Protein AF-0000000084497312 (afdb_homodimer)

Nearest PDB structures (foldseek):
  1xq4-assembly1_A  TM=5.894E-01  e=3.952E-03  Bordetella pertussis
  1tza-assembly1_A  TM=5.116E-01  e=3.952E-03  Shewanella oneidensis MR-1
  8b7d-assembly1_A  TM=4.995E-01  e=1.125E-02  Homo sapiens
  3lso-assembly2_B  TM=3.761E-01  e=2.342E-03  Corynebacterium diphtheriae
  8gtn-assembly1_A  TM=2.012E-01  e=5.398E-01  Homo sapiens

pLDDT: mean 83.8, std 17.79, range [27.88, 98.56]

Structure (mmCIF, N/CA/C/O backbone):
data_AF-0000000084497312-model_v1
#
loop_
_entity.id
_entity.type
_entity.pdbx_description
1 polymer 'Uncharacterized protein'
#
loop_
_atom_site.group_PDB
_atom_site.id
_atom_site.type_symbol
_atom_site.label_atom_id
_atom_site.label_alt_id
_atom_site.label_comp_id
_atom_site.label_asym_id
_atom_site.label_entity_id
_atom_site.label_seq_id
_atom_site.pdbx_PDB_ins_code
_atom_site.Cartn_x
_atom_site.Cartn_y
_atom_site.Cartn_z
_atom_site.occupancy
_atom_site.B_iso_or_equiv
_atom_site.auth_seq_id
_atom_site.auth_comp_id
_atom_site.auth_asym_id
_atom_site.auth_atom_id
_atom_site.pdbx_PDB_model_num
ATOM 1 N N . MET A 1 1 ? -12.227 40.188 23.797 1 28.06 1 MET A N 1
ATOM 2 C CA . MET A 1 1 ? -12.586 39.625 22.484 1 28.06 1 MET A CA 1
ATOM 3 C C . MET A 1 1 ? -11.547 38.625 22.031 1 28.06 1 MET A C 1
ATOM 5 O O . MET A 1 1 ? -10.383 38.938 21.828 1 28.06 1 MET A O 1
ATOM 9 N N . PHE A 1 2 ? -11.391 37.406 22.656 1 35.97 2 PHE A N 1
ATOM 10 C CA . PHE A 1 2 ? -10.477 36.281 22.484 1 35.97 2 PHE A CA 1
ATOM 11 C C . PHE A 1 2 ? -10.391 35.875 21.016 1 35.97 2 PHE A C 1
ATOM 13 O O . PHE A 1 2 ? -11.414 35.625 20.375 1 35.97 2 PHE A O 1
ATOM 20 N N . TRP A 1 3 ? -9.594 36.5 20.188 1 41.78 3 TRP A N 1
ATOM 21 C CA . TRP A 1 3 ? -9.273 36.156 18.797 1 41.78 3 TRP A CA 1
ATOM 22 C C . TRP A 1 3 ? -9.125 34.656 18.641 1 41.78 3 TRP A C 1
ATOM 24 O O . TRP A 1 3 ? -8.156 34.062 19.109 1 41.78 3 TRP A O 1
ATOM 34 N N . LYS A 1 4 ? -10.078 33.875 18.969 1 44.69 4 LYS A N 1
ATOM 35 C CA . LYS A 1 4 ? -10.07 32.469 18.578 1 44.69 4 LYS A CA 1
ATOM 36 C C . LYS A 1 4 ? -9.539 32.281 17.156 1 44.69 4 LYS A C 1
ATOM 38 O O . LYS A 1 4 ? -10.078 32.875 16.203 1 44.69 4 LYS A O 1
ATOM 43 N N . LYS A 1 5 ? -8.266 32.375 16.859 1 48.34 5 LYS A N 1
ATOM 44 C CA . LYS A 1 5 ? -7.656 32.031 15.57 1 48.34 5 LYS A CA 1
ATOM 45 C C . LYS A 1 5 ? -8.422 30.906 14.875 1 48.34 5 LYS A C 1
ATOM 47 O O . LYS A 1 5 ? -8.516 29.797 15.406 1 48.34 5 LYS A O 1
ATOM 52 N N . ASN A 1 6 ? -9.547 31.094 14.156 1 54.44 6 ASN A N 1
ATOM 53 C CA . ASN A 1 6 ? -10.461 30.219 13.414 1 54.44 6 ASN A CA 1
ATOM 54 C C . ASN A 1 6 ? -9.703 29.203 12.562 1 54.44 6 ASN A C 1
ATOM 56 O O . ASN A 1 6 ? -9.109 29.562 11.539 1 54.44 6 ASN A O 1
ATOM 60 N N . ALA A 1 7 ? -8.93 28.453 13.109 1 59.44 7 ALA A N 1
ATOM 61 C CA . ALA A 1 7 ? -8.203 27.484 12.297 1 59.44 7 ALA A CA 1
ATOM 62 C C . ALA A 1 7 ? -9.078 26.938 11.172 1 59.44 7 ALA A C 1
ATOM 64 O O . ALA A 1 7 ? -10.195 26.469 11.422 1 59.44 7 ALA A O 1
ATOM 65 N N . LYS A 1 8 ? -9.047 27.469 9.938 1 75.25 8 LYS A N 1
ATOM 66 C CA . LYS A 1 8 ? -9.82 27.031 8.773 1 75.25 8 LYS A CA 1
ATOM 67 C C . LYS A 1 8 ? -9.891 25.516 8.703 1 75.25 8 LYS A C 1
ATOM 69 O O . LYS A 1 8 ? -8.875 24.828 8.859 1 75.25 8 LYS A O 1
ATOM 74 N N . GLU A 1 9 ? -11.109 24.984 8.805 1 88.25 9 GLU A N 1
ATOM 75 C CA . GLU A 1 9 ? -11.359 23.547 8.664 1 88.25 9 GLU A CA 1
ATOM 76 C C . GLU A 1 9 ? -10.852 23.031 7.324 1 88.25 9 GLU A C 1
ATOM 78 O O . GLU A 1 9 ? -11.086 23.641 6.281 1 88.25 9 GLU A O 1
ATOM 83 N N . THR A 1 10 ? -9.93 22.094 7.383 1 93.94 10 THR A N 1
ATOM 84 C CA . THR A 1 10 ? -9.367 21.5 6.176 1 93.94 10 THR A CA 1
ATOM 85 C C . THR A 1 10 ? -9.898 20.078 5.973 1 93.94 10 THR A C 1
ATOM 87 O O . THR A 1 10 ? -9.961 19.297 6.922 1 93.94 10 THR A O 1
ATOM 90 N N . ALA A 1 11 ? -10.414 19.828 4.75 1 96.44 11 ALA A N 1
ATOM 91 C CA . ALA A 1 11 ? -10.797 18.469 4.363 1 96.44 11 ALA A CA 1
ATOM 92 C C . ALA A 1 11 ? -9.633 17.734 3.705 1 96.44 11 ALA A C 1
ATOM 94 O O . ALA A 1 11 ? -9.078 18.219 2.711 1 96.44 11 ALA A O 1
ATOM 95 N N . ASP A 1 12 ? -9.25 16.656 4.293 1 96.12 12 ASP A N 1
ATOM 96 C CA . ASP A 1 12 ? -8.148 15.859 3.764 1 96.12 12 ASP A CA 1
ATOM 97 C C . ASP A 1 12 ? -8.266 14.398 4.207 1 96.12 12 ASP A C 1
ATOM 99 O O . ASP A 1 12 ? -8.906 14.102 5.219 1 96.12 12 ASP A O 1
ATOM 103 N N . ALA A 1 13 ? -7.75 13.539 3.379 1 97.19 13 ALA A N 1
ATOM 104 C CA . ALA A 1 13 ? -7.738 12.117 3.727 1 97.19 13 ALA A CA 1
ATOM 105 C C . ALA A 1 13 ? -6.543 11.406 3.1 1 97.19 13 ALA A C 1
ATOM 107 O O . ALA A 1 13 ? -6.023 11.844 2.068 1 97.19 13 ALA A O 1
ATOM 108 N N . CYS A 1 14 ? -6.094 10.406 3.771 1 97.19 14 CYS A N 1
ATOM 109 C CA . CYS A 1 14 ? -5.152 9.438 3.217 1 97.19 14 CYS A CA 1
ATOM 110 C C . CYS A 1 14 ? -5.828 8.094 2.98 1 97.19 14 CYS A C 1
ATOM 112 O O . CYS A 1 14 ? -6.551 7.598 3.846 1 97.19 14 CYS A O 1
ATOM 114 N N . VAL A 1 15 ? -5.598 7.562 1.761 1 98 15 VAL A N 1
ATOM 115 C CA . VAL A 1 15 ? -6.242 6.309 1.38 1 98 15 VAL A CA 1
ATOM 116 C C . VAL A 1 15 ? -5.203 5.348 0.802 1 98 15 VAL A C 1
ATOM 118 O O . VAL A 1 15 ? -4.344 5.754 0.016 1 98 15 VAL A O 1
ATOM 121 N N . TRP A 1 16 ? -5.266 4.059 1.235 1 98.25 16 TRP A N 1
ATOM 122 C CA . TRP A 1 16 ? -4.293 3.109 0.701 1 98.25 16 TRP A CA 1
ATOM 123 C C . TRP A 1 16 ? -4.828 1.683 0.771 1 98.25 16 TRP A C 1
ATOM 125 O O . TRP A 1 16 ? -5.797 1.41 1.486 1 98.25 16 TRP A O 1
ATOM 135 N N . PHE A 1 17 ? -4.191 0.833 -0.026 1 98.12 17 PHE A N 1
ATOM 136 C CA . PHE A 1 17 ? -4.461 -0.596 0.061 1 98.12 17 PHE A CA 1
ATOM 137 C C . PHE A 1 17 ? -3.436 -1.29 0.947 1 98.12 17 PHE A C 1
ATOM 139 O O . PHE A 1 17 ? -2.24 -0.992 0.875 1 98.12 17 PHE A O 1
ATOM 146 N N . SER A 1 18 ? -3.889 -2.084 1.838 1 97.5 18 SER A N 1
ATOM 147 C CA . SER A 1 18 ? -3.107 -3.092 2.547 1 97.5 18 SER A CA 1
ATOM 148 C C . SER A 1 18 ? -3.615 -4.5 2.248 1 97.5 18 SER A C 1
ATOM 150 O O . SER A 1 18 ? -4.773 -4.816 2.52 1 97.5 18 SER A O 1
ATOM 152 N N . TYR A 1 19 ? -2.709 -5.348 1.627 1 96.62 19 TYR A N 1
ATOM 153 C CA . TYR A 1 19 ? -3.254 -6.613 1.143 1 96.62 19 TYR A CA 1
ATOM 154 C C . TYR A 1 19 ? -2.186 -7.699 1.136 1 96.62 19 TYR A C 1
ATOM 156 O O . TYR A 1 19 ? -0.994 -7.41 1.264 1 96.62 19 TYR A O 1
ATOM 164 N N . ALA A 1 20 ? -2.678 -8.938 1.009 1 95.5 20 ALA A N 1
ATOM 165 C CA . ALA A 1 20 ? -1.852 -10.125 0.805 1 95.5 20 ALA A CA 1
ATOM 166 C C . ALA A 1 20 ? -2.236 -10.844 -0.483 1 95.5 20 ALA A C 1
ATOM 168 O O . ALA A 1 20 ? -3.42 -10.945 -0.815 1 95.5 20 ALA A O 1
ATOM 169 N N . VAL A 1 21 ? -1.197 -11.359 -1.127 1 94.06 21 VAL A N 1
ATOM 170 C CA . VAL A 1 21 ? -1.432 -12.125 -2.346 1 94.06 21 VAL A CA 1
ATOM 171 C C . VAL A 1 21 ? -1.289 -13.617 -2.053 1 94.06 21 VAL A C 1
ATOM 173 O O . VAL A 1 21 ? -0.27 -14.055 -1.515 1 94.06 21 VAL A O 1
ATOM 176 N N . MET A 1 22 ? -2.352 -14.312 -2.436 1 91.56 22 MET A N 1
ATOM 177 C CA . MET A 1 22 ? -2.355 -15.766 -2.295 1 91.56 22 MET A CA 1
ATOM 178 C C . MET A 1 22 ? -2.211 -16.438 -3.654 1 91.56 22 MET A C 1
ATOM 180 O O . MET A 1 22 ? -3.123 -16.391 -4.48 1 91.56 22 MET A O 1
ATOM 184 N N . LEU A 1 23 ? -1.1 -17.156 -3.824 1 88.06 23 LEU A N 1
ATOM 185 C CA . LEU A 1 23 ? -0.896 -17.859 -5.086 1 88.06 23 LEU A CA 1
ATOM 186 C C . LEU A 1 23 ? -1.622 -19.203 -5.078 1 88.06 23 LEU A C 1
ATOM 188 O O . LEU A 1 23 ? -1.799 -19.812 -4.023 1 88.06 23 LEU A O 1
ATOM 192 N N . PRO A 1 24 ? -1.962 -19.562 -6.316 1 81.75 24 PRO A N 1
ATOM 193 C CA . PRO A 1 24 ? -2.658 -20.844 -6.383 1 81.75 24 PRO A CA 1
ATOM 194 C C . PRO A 1 24 ? -1.733 -22.031 -6.109 1 81.75 24 PRO A C 1
ATOM 196 O O . PRO A 1 24 ? -0.522 -21.938 -6.324 1 81.75 24 PRO A O 1
ATOM 199 N N . ASP A 1 25 ? -2.426 -23.078 -5.641 1 70.94 25 ASP A N 1
ATOM 200 C CA . ASP A 1 25 ? -1.675 -24.312 -5.496 1 70.94 25 ASP A CA 1
ATOM 201 C C . ASP A 1 25 ? -1.365 -24.938 -6.855 1 70.94 25 ASP A C 1
ATOM 203 O O . ASP A 1 25 ? -2.164 -24.828 -7.789 1 70.94 25 ASP A O 1
ATOM 207 N N . ILE A 1 26 ? -0.171 -25.422 -6.961 1 62.25 26 ILE A N 1
ATOM 208 C CA . ILE A 1 26 ? 0.312 -26 -8.211 1 62.25 26 ILE A CA 1
ATOM 209 C C . ILE A 1 26 ? -0.655 -27.078 -8.688 1 62.25 26 ILE A C 1
ATOM 211 O O . ILE A 1 26 ? -0.876 -27.234 -9.891 1 62.25 26 ILE A O 1
ATOM 215 N N . ASP A 1 27 ? -1.198 -27.703 -7.828 1 63.44 27 ASP A N 1
ATOM 216 C CA . ASP A 1 27 ? -1.94 -28.906 -8.211 1 63.44 27 ASP A CA 1
ATOM 217 C C . ASP A 1 27 ? -3.385 -28.562 -8.57 1 63.44 27 ASP A C 1
ATOM 219 O O . ASP A 1 27 ? -4.172 -29.438 -8.914 1 63.44 27 ASP A O 1
ATOM 223 N N . GLU A 1 28 ? -3.619 -27.234 -8.609 1 59.62 28 GLU A N 1
ATOM 224 C CA . GLU A 1 28 ? -5.031 -26.953 -8.836 1 59.62 28 GLU A CA 1
ATOM 225 C C . GLU A 1 28 ? -5.309 -26.656 -10.305 1 59.62 28 GLU A C 1
ATOM 227 O O . GLU A 1 28 ? -4.488 -26.047 -10.992 1 59.62 28 GLU A O 1
ATOM 232 N N . ASP A 1 29 ? -6.277 -27.312 -10.945 1 59.12 29 ASP A N 1
ATOM 233 C CA . ASP A 1 29 ? -6.699 -27.141 -12.336 1 59.12 29 ASP A CA 1
ATOM 234 C C . ASP A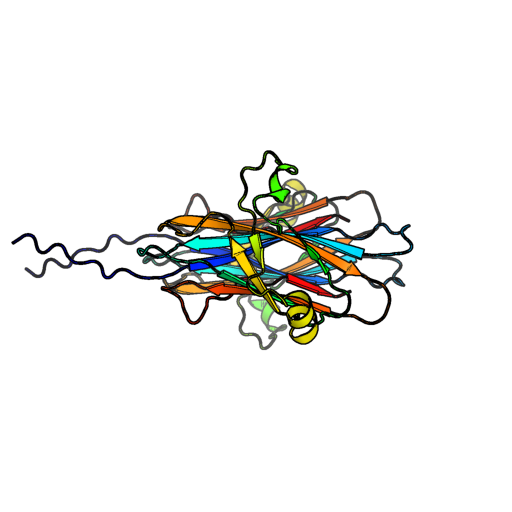 1 29 ? -7.125 -25.703 -12.617 1 59.12 29 ASP A C 1
ATOM 236 O O . ASP A 1 29 ? -6.754 -25.141 -13.641 1 59.12 29 ASP A O 1
ATOM 240 N N . ASP A 1 30 ? -8.008 -25.203 -11.773 1 60.25 30 ASP A N 1
ATOM 241 C CA . ASP A 1 30 ? -8.5 -23.828 -11.914 1 60.25 30 ASP A CA 1
ATOM 242 C C . ASP A 1 30 ? -7.711 -22.875 -11.031 1 60.25 30 ASP A C 1
ATOM 244 O O . ASP A 1 30 ? -8.125 -22.562 -9.914 1 60.25 30 ASP A O 1
ATOM 248 N N . LYS A 1 31 ? -6.582 -22.297 -11.625 1 79.38 31 LYS A N 1
ATOM 249 C CA . LYS A 1 31 ? -5.645 -21.531 -10.812 1 79.38 31 LYS A CA 1
ATOM 250 C C . LYS A 1 31 ? -6.086 -20.062 -10.695 1 79.38 31 LYS A C 1
ATOM 252 O O . LYS A 1 31 ? -6.422 -19.438 -11.703 1 79.38 31 LYS A O 1
ATOM 257 N N . GLU A 1 32 ? -6.465 -19.734 -9.492 1 85.5 32 GLU A N 1
ATOM 258 C CA . GLU A 1 32 ? -6.793 -18.344 -9.219 1 85.5 32 GLU A CA 1
ATOM 259 C C . GLU A 1 32 ? -5.844 -17.75 -8.188 1 85.5 32 GLU A C 1
ATOM 261 O O . GLU A 1 32 ? -5.465 -18.422 -7.223 1 85.5 32 GLU A O 1
ATOM 266 N N . VAL A 1 33 ? -5.488 -16.562 -8.555 1 89.62 33 VAL A N 1
ATOM 267 C CA . VAL A 1 33 ? -4.812 -15.742 -7.543 1 89.62 33 VAL A CA 1
ATOM 268 C C . VAL A 1 33 ? -5.848 -15.031 -6.68 1 89.62 33 VAL A C 1
ATOM 270 O O . VAL A 1 33 ? -6.789 -14.422 -7.203 1 89.62 33 VAL A O 1
ATOM 273 N N . THR A 1 34 ? -5.684 -15.18 -5.41 1 92.19 34 THR A N 1
ATOM 274 C CA . THR A 1 34 ? -6.566 -14.469 -4.5 1 92.19 34 THR A CA 1
ATOM 275 C C . THR A 1 34 ? -5.824 -13.328 -3.803 1 92.19 34 THR A C 1
ATOM 277 O O . THR A 1 34 ? -4.691 -13.508 -3.35 1 92.19 34 THR A O 1
ATOM 280 N N . VAL A 1 35 ? -6.414 -12.18 -3.846 1 94.5 35 VAL A N 1
ATOM 281 C CA . VAL A 1 35 ? -5.895 -11.031 -3.115 1 94.5 35 VAL A CA 1
ATOM 282 C C . VAL A 1 35 ? -6.855 -10.656 -1.99 1 94.5 35 VAL A C 1
ATOM 284 O O . VAL A 1 35 ? -8.008 -10.305 -2.244 1 94.5 35 VAL A O 1
ATOM 287 N N . ILE A 1 36 ? -6.371 -10.742 -0.746 1 95.12 36 ILE A N 1
ATOM 288 C CA . ILE A 1 36 ? -7.195 -10.438 0.419 1 95.12 36 ILE A CA 1
ATOM 289 C C . ILE A 1 36 ? -6.621 -9.227 1.153 1 95.12 36 ILE A C 1
ATOM 291 O O . ILE A 1 36 ? -5.426 -9.18 1.448 1 95.12 36 ILE A O 1
ATOM 295 N N . GLY A 1 37 ? -7.531 -8.289 1.433 1 95.38 37 GLY A N 1
ATOM 296 C CA . GLY A 1 37 ? -6.984 -7.125 2.113 1 95.38 37 GLY A CA 1
ATOM 297 C C . GLY A 1 37 ? -8.031 -6.07 2.426 1 95.38 37 GLY A C 1
ATOM 298 O O . GLY A 1 37 ? -9.203 -6.391 2.609 1 95.38 37 GLY A O 1
ATOM 299 N N . ASN A 1 38 ? -7.477 -4.875 2.6 1 95.62 38 ASN A N 1
ATOM 300 C CA . ASN A 1 38 ? -8.289 -3.729 2.994 1 95.62 38 ASN A CA 1
ATOM 301 C C . ASN A 1 38 ? -7.965 -2.496 2.156 1 95.62 38 ASN A C 1
ATOM 303 O O . ASN A 1 38 ? -6.816 -2.297 1.754 1 95.62 38 ASN A O 1
ATOM 307 N N . MET A 1 39 ? -8.977 -1.837 1.864 1 96.56 39 MET A N 1
ATOM 308 C CA . MET A 1 39 ? -8.805 -0.419 1.557 1 96.56 39 MET A CA 1
ATOM 309 C C . MET A 1 39 ? -9.07 0.439 2.791 1 96.56 39 MET A C 1
ATOM 311 O O . MET A 1 39 ? -10.148 0.376 3.379 1 96.56 39 MET A O 1
ATOM 315 N N . ILE A 1 40 ? -8.125 1.28 3.146 1 97.5 40 ILE A N 1
ATOM 316 C CA . ILE A 1 40 ? -8.227 2.047 4.383 1 97.5 40 ILE A CA 1
ATOM 317 C C . ILE A 1 40 ? -8.273 3.539 4.066 1 97.5 40 ILE A C 1
ATOM 319 O O . ILE A 1 40 ? -7.504 4.027 3.236 1 97.5 40 ILE A O 1
ATOM 323 N N . ILE A 1 41 ? -9.195 4.18 4.676 1 97.38 41 ILE A N 1
ATOM 324 C CA . ILE A 1 41 ? -9.344 5.629 4.578 1 97.38 41 ILE A CA 1
ATOM 325 C C . ILE A 1 41 ? -9.117 6.266 5.945 1 97.38 41 ILE A C 1
ATOM 327 O O . ILE A 1 41 ? -9.773 5.91 6.922 1 97.38 41 ILE A O 1
ATOM 331 N N . LYS A 1 42 ? -8.195 7.188 6 1 97.25 42 LYS A N 1
ATOM 332 C CA . LYS A 1 42 ? -7.969 7.953 7.223 1 97.25 42 LYS A CA 1
ATOM 333 C C . LYS A 1 42 ? -8.281 9.43 7.004 1 97.25 42 LYS A C 1
ATOM 335 O O . LYS A 1 42 ? -7.773 10.047 6.066 1 97.25 42 LYS A O 1
ATOM 340 N N . ASN A 1 43 ? -9.109 9.961 7.84 1 97.69 43 ASN A N 1
ATOM 341 C CA . ASN A 1 43 ? -9.328 11.406 7.824 1 97.69 43 ASN A CA 1
ATOM 342 C C . ASN A 1 43 ? -8.141 12.156 8.422 1 97.69 43 ASN A C 1
ATOM 344 O O . ASN A 1 43 ? -7.934 12.141 9.633 1 97.69 43 ASN A O 1
ATOM 348 N N . THR A 1 44 ? -7.402 12.828 7.57 1 95.56 44 THR A N 1
ATOM 349 C CA . THR A 1 44 ? -6.207 13.531 8.023 1 95.56 44 THR A CA 1
ATOM 350 C C . THR A 1 44 ? -6.461 15.039 8.094 1 95.56 44 THR A C 1
ATOM 352 O O . THR A 1 44 ? -5.539 15.812 8.352 1 95.56 44 THR A O 1
ATOM 355 N N . GLY A 1 45 ? -7.641 15.391 7.84 1 95 45 GLY A N 1
ATOM 356 C CA . GLY A 1 45 ? -8.016 16.797 7.965 1 95 45 GLY A CA 1
ATOM 357 C C . GLY A 1 45 ? -8.57 17.141 9.328 1 95 45 GLY A C 1
ATOM 358 O O . GLY A 1 45 ? -8.484 16.344 10.266 1 95 45 GLY A O 1
ATOM 359 N N . THR A 1 46 ? -9.102 18.375 9.367 1 95.75 46 THR A N 1
ATOM 360 C CA . THR A 1 46 ? -9.695 18.828 10.617 1 95.75 46 THR A CA 1
ATOM 361 C C . THR A 1 46 ? -11.219 18.859 10.508 1 95.75 46 THR A C 1
ATOM 363 O O . THR A 1 46 ? -11.914 19 11.516 1 95.75 46 THR A O 1
ATOM 366 N N . SER A 1 47 ? -11.703 18.641 9.383 1 96.69 47 SER A N 1
ATOM 367 C CA . SER A 1 47 ? -13.148 18.625 9.172 1 96.69 47 SER A CA 1
ATOM 368 C C . SER A 1 47 ? -13.695 17.203 9.242 1 96.69 47 SER A C 1
ATOM 370 O O . SER A 1 47 ? -12.984 16.25 8.922 1 96.69 47 SER A O 1
ATOM 372 N N . ILE A 1 48 ? -14.898 17.156 9.586 1 97.44 48 ILE A N 1
ATOM 373 C CA . ILE A 1 48 ? -15.633 15.898 9.469 1 97.44 48 ILE A CA 1
ATOM 374 C C . ILE A 1 48 ? -15.914 15.602 8 1 97.44 48 ILE A C 1
ATOM 376 O O . ILE A 1 48 ? -16.281 16.5 7.238 1 97.44 48 ILE A O 1
ATOM 380 N N . LEU A 1 49 ? -15.695 14.422 7.621 1 97.81 49 LEU A N 1
ATOM 381 C CA . LEU A 1 49 ? -16.031 14.008 6.266 1 97.81 49 LEU A CA 1
ATOM 382 C C . LEU A 1 49 ? -17.375 13.281 6.242 1 97.81 49 LEU A C 1
ATOM 384 O O . LEU A 1 49 ? -17.5 12.18 6.789 1 97.81 49 LEU A O 1
ATOM 388 N N . ASN A 1 50 ? -18.312 13.859 5.512 1 98 50 ASN A N 1
ATOM 389 C CA . ASN A 1 50 ? -19.688 13.344 5.508 1 98 50 ASN A CA 1
ATOM 390 C C . ASN A 1 50 ? -19.969 12.516 4.258 1 98 50 ASN A C 1
ATOM 392 O O . ASN A 1 50 ? -19.469 12.828 3.174 1 98 50 ASN A O 1
ATOM 396 N N . ASN A 1 51 ? -20.766 11.484 4.457 1 97.06 51 ASN A N 1
ATOM 397 C CA . ASN A 1 51 ? -21.25 10.648 3.361 1 97.06 51 ASN A CA 1
ATOM 398 C C . ASN A 1 51 ? -20.094 10.047 2.561 1 97.06 51 ASN A C 1
ATOM 400 O O . ASN A 1 51 ? -20.016 10.242 1.346 1 97.06 51 ASN A O 1
ATOM 404 N N . PRO A 1 52 ? -19.328 9.25 3.238 1 97.75 52 PRO A N 1
ATOM 405 C CA . PRO A 1 52 ? -18.188 8.625 2.547 1 97.75 52 PRO A CA 1
ATOM 406 C C . PRO A 1 52 ? -18.641 7.645 1.46 1 97.75 52 PRO A C 1
ATOM 408 O O . PRO A 1 52 ? -19.641 6.941 1.626 1 97.75 52 PRO A O 1
ATOM 411 N N . MET A 1 53 ? -17.859 7.645 0.377 1 97.31 53 MET A N 1
ATOM 412 C CA . MET A 1 53 ? -18.062 6.75 -0.759 1 97.31 53 MET A CA 1
ATOM 413 C C . MET A 1 53 ? -16.719 6.367 -1.382 1 97.31 53 MET A C 1
ATOM 415 O O . MET A 1 53 ? -15.789 7.172 -1.411 1 97.31 53 MET A O 1
ATOM 419 N N . ILE A 1 54 ? -16.703 5.137 -1.87 1 97.5 54 ILE A N 1
ATOM 420 C CA . ILE A 1 54 ? -15.461 4.738 -2.541 1 97.5 54 ILE A CA 1
ATOM 421 C C . ILE A 1 54 ? -15.781 4.199 -3.934 1 97.5 54 ILE A C 1
ATOM 423 O O . ILE A 1 54 ? -16.922 3.795 -4.203 1 97.5 54 ILE A O 1
ATOM 427 N N . CYS A 1 55 ? -14.828 4.227 -4.746 1 97.25 55 CYS A N 1
ATOM 428 C CA . CYS A 1 55 ? -14.852 3.568 -6.047 1 97.25 55 CYS A CA 1
ATOM 429 C C . CYS A 1 55 ? -13.648 2.646 -6.215 1 97.25 55 CYS A C 1
ATOM 431 O O . CYS A 1 55 ? -12.508 3.076 -6.051 1 97.25 55 CYS A O 1
ATOM 433 N N . ILE A 1 56 ? -13.945 1.414 -6.422 1 95.62 56 ILE A N 1
ATOM 434 C CA . ILE A 1 56 ? -12.914 0.462 -6.824 1 95.62 56 ILE A CA 1
ATOM 435 C C . ILE A 1 56 ? -12.992 0.232 -8.336 1 95.62 56 ILE A C 1
ATOM 437 O O . ILE A 1 56 ? -14.016 -0.225 -8.852 1 95.62 56 ILE A O 1
ATOM 441 N N . ARG A 1 57 ? -11.938 0.547 -8.977 1 95.62 57 ARG A N 1
ATOM 442 C CA . ARG A 1 57 ? -11.914 0.405 -10.43 1 95.62 57 ARG A CA 1
ATOM 443 C C . ARG A 1 57 ? -10.961 -0.714 -10.852 1 95.62 57 ARG A C 1
ATOM 445 O O . ARG A 1 57 ? -9.773 -0.673 -10.547 1 95.62 57 ARG A O 1
ATOM 452 N N . ILE A 1 58 ? -11.555 -1.632 -11.625 1 92.81 58 ILE A N 1
ATOM 453 C CA . ILE A 1 58 ? -10.781 -2.746 -12.172 1 92.81 58 ILE A CA 1
ATOM 454 C C . ILE A 1 58 ? -10.57 -2.545 -13.672 1 92.81 58 ILE A C 1
ATOM 456 O O . ILE A 1 58 ? -11.539 -2.492 -14.438 1 92.81 58 ILE A O 1
ATOM 460 N N . LYS A 1 59 ? -9.383 -2.379 -14.156 1 87.38 59 LYS A N 1
ATOM 461 C CA . LYS A 1 59 ? -9.109 -2.045 -15.547 1 87.38 59 LYS A CA 1
ATOM 462 C C . LYS A 1 59 ? -9.203 -3.281 -16.438 1 87.38 59 LYS A C 1
ATOM 464 O O . LYS A 1 59 ? -9.625 -3.191 -17.594 1 87.38 59 LYS A O 1
ATOM 469 N N . SER A 1 60 ? -8.758 -4.367 -16.281 1 77.56 60 SER A N 1
ATOM 470 C CA . SER A 1 60 ? -8.984 -5.598 -17.031 1 77.56 60 SER A CA 1
ATOM 471 C C . SER A 1 60 ? -9.977 -6.512 -16.312 1 77.56 60 SER A C 1
ATOM 473 O O . SER A 1 60 ? -9.594 -7.566 -15.805 1 77.56 60 SER A O 1
ATOM 475 N N . PRO A 1 61 ? -11.164 -5.988 -16.578 1 62.16 61 PRO A N 1
ATOM 476 C CA . PRO A 1 61 ? -12.172 -6.559 -15.688 1 62.16 61 PRO A CA 1
ATOM 477 C C . PRO A 1 61 ? -12.578 -7.977 -16.094 1 62.16 61 PRO A C 1
ATOM 479 O O . PRO A 1 61 ? -13.133 -8.719 -15.273 1 62.16 61 PRO A O 1
ATOM 482 N N . GLU A 1 62 ? -12.086 -8.211 -17.266 1 69.94 62 GLU A N 1
ATOM 483 C CA . GLU A 1 62 ? -12.586 -9.516 -17.672 1 69.94 62 GLU A CA 1
ATOM 484 C C . GLU A 1 62 ? -12.078 -10.617 -16.75 1 69.94 62 GLU A C 1
ATOM 486 O O . GLU A 1 62 ? -10.883 -10.711 -16.484 1 69.94 62 GLU A O 1
ATOM 491 N N . ASN A 1 63 ? -12.883 -11.141 -15.93 1 74.69 63 ASN A N 1
ATOM 492 C CA . ASN A 1 63 ? -12.68 -12.359 -15.156 1 74.69 63 ASN A CA 1
ATOM 493 C C . ASN A 1 63 ? -12.172 -12.062 -13.75 1 74.69 63 ASN A C 1
ATOM 495 O O . ASN A 1 63 ? -11.695 -12.961 -13.055 1 74.69 63 ASN A O 1
ATOM 499 N N . VAL A 1 64 ? -12.008 -10.742 -13.43 1 85.69 64 VAL A N 1
ATOM 500 C CA . VAL A 1 64 ? -11.672 -10.453 -12.039 1 85.69 64 VAL A CA 1
ATOM 501 C C . VAL A 1 64 ? -12.953 -10.289 -11.219 1 85.69 64 VAL A C 1
ATOM 503 O O . VAL A 1 64 ? -13.867 -9.57 -11.625 1 85.69 64 VAL A O 1
ATOM 506 N N . ARG A 1 65 ? -13.016 -10.953 -10.164 1 86.31 65 ARG A N 1
ATOM 507 C CA . ARG A 1 65 ? -14.18 -10.859 -9.289 1 86.31 65 ARG A CA 1
ATOM 508 C C . ARG A 1 65 ? -13.836 -10.102 -8.008 1 86.31 65 ARG A C 1
ATOM 510 O O . ARG A 1 65 ? -12.852 -10.414 -7.34 1 86.31 65 ARG A O 1
ATOM 517 N N . LEU A 1 66 ? -14.672 -9.086 -7.777 1 90.44 66 LEU A N 1
ATOM 518 C CA . LEU A 1 66 ? -14.516 -8.336 -6.535 1 90.44 66 LEU A CA 1
ATOM 519 C C . LEU A 1 66 ? -15.477 -8.852 -5.465 1 90.44 66 LEU A C 1
ATOM 521 O O . LEU A 1 66 ? -16.672 -8.977 -5.711 1 90.44 66 LEU A O 1
ATOM 525 N N . GLY A 1 67 ? -14.859 -9.18 -4.336 1 88.75 67 GLY A N 1
ATOM 526 C CA . GLY A 1 67 ? -15.625 -9.539 -3.15 1 88.75 67 GLY A CA 1
ATOM 527 C C . GLY A 1 67 ? -15.227 -8.734 -1.926 1 88.75 67 GLY A C 1
ATOM 528 O O . GLY A 1 67 ? -14.539 -7.719 -2.037 1 88.75 67 GLY A O 1
ATOM 529 N N . GLY A 1 68 ? -15.719 -9.266 -0.747 1 86.44 68 GLY A N 1
ATOM 530 C CA . GLY A 1 68 ? -15.484 -8.578 0.512 1 86.44 68 GLY A CA 1
ATOM 531 C C . GLY A 1 68 ? -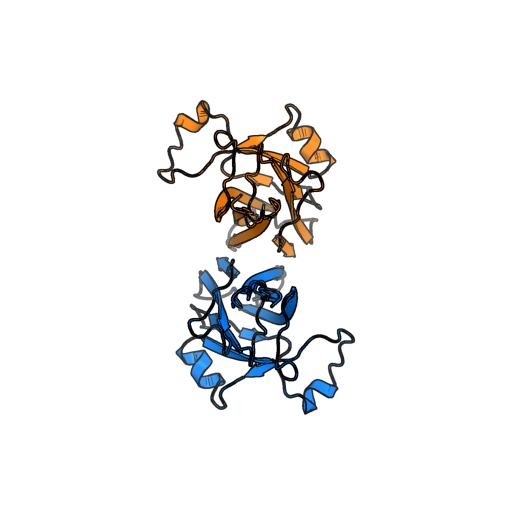16.75 -8.406 1.341 1 86.44 68 GLY A C 1
ATOM 532 O O . GLY A 1 68 ? -17.688 -9.195 1.215 1 86.44 68 GLY A O 1
ATOM 533 N N . LYS A 1 69 ? -16.578 -7.484 2.316 1 84.38 69 LYS A N 1
ATOM 534 C CA . LYS A 1 69 ? -17.703 -7.273 3.215 1 84.38 69 LYS A CA 1
ATOM 535 C C . LYS A 1 69 ? -18.766 -6.391 2.564 1 84.38 69 LYS A C 1
ATOM 537 O O . LYS A 1 69 ? -18.984 -5.254 2.99 1 84.38 69 LYS A O 1
ATOM 542 N N . ILE A 1 70 ? -19.344 -6.973 1.515 1 82.62 70 ILE A N 1
ATOM 543 C CA . ILE A 1 70 ? -20.406 -6.297 0.772 1 82.62 70 ILE A CA 1
ATOM 544 C C . ILE A 1 70 ? -21.734 -6.98 1.039 1 82.62 70 ILE A C 1
ATOM 546 O O . ILE A 1 70 ? -21.875 -8.195 0.87 1 82.62 70 ILE A O 1
ATOM 550 N N . GLY A 1 71 ? -22.703 -6.418 1.424 1 71.12 71 GLY A N 1
ATOM 551 C CA . GLY A 1 71 ? -24.031 -6.969 1.618 1 71.12 71 GLY A CA 1
ATOM 552 C C . GLY A 1 71 ? -24.875 -6.164 2.594 1 71.12 71 GLY A C 1
ATOM 553 O O . GLY A 1 71 ? -24.359 -5.266 3.264 1 71.12 71 GLY A O 1
ATOM 554 N N . SER A 1 72 ? -26.219 -6.418 2.396 1 57.94 72 SER A N 1
ATOM 555 C CA . SER A 1 72 ? -27.266 -5.691 3.109 1 57.94 72 SER A CA 1
ATOM 556 C C . SER A 1 72 ? -27.141 -5.867 4.617 1 57.94 72 SER A C 1
ATOM 558 O O . SER A 1 72 ? -26.594 -6.871 5.086 1 57.94 72 SER A O 1
ATOM 560 N N . VAL A 1 73 ? -27.422 -4.73 5.348 1 51.44 73 VAL A N 1
ATOM 561 C CA . VAL A 1 73 ? -27.531 -4.668 6.801 1 51.44 73 VAL A CA 1
ATOM 562 C C . VAL A 1 73 ? -28.266 -5.906 7.316 1 51.44 73 VAL A C 1
ATOM 564 O O . VAL A 1 73 ? -27.891 -6.457 8.359 1 51.44 73 VAL A O 1
ATOM 567 N N . THR A 1 74 ? -29.328 -6.164 6.613 1 46.91 74 THR A N 1
ATOM 568 C CA . THR A 1 74 ? -30.156 -7.23 7.156 1 46.91 74 THR A CA 1
ATOM 569 C C . THR A 1 74 ? -29.453 -8.578 7.047 1 46.91 74 THR A C 1
ATOM 571 O O . THR A 1 74 ? -29.594 -9.43 7.93 1 46.91 74 THR A O 1
ATOM 574 N N . HIS A 1 75 ? -29.078 -8.781 5.863 1 43.44 75 HIS A N 1
ATOM 575 C CA . HIS A 1 75 ? -28.547 -10.117 5.652 1 43.44 75 HIS A CA 1
ATOM 576 C C . HIS A 1 75 ? -27.141 -10.242 6.242 1 43.44 75 HIS A C 1
ATOM 578 O O . HIS A 1 75 ? -26.594 -11.344 6.324 1 43.44 75 HIS A O 1
ATOM 584 N N . THR A 1 76 ? -26.547 -9.203 6.246 1 40.44 76 THR A N 1
ATOM 585 C CA . THR A 1 76 ? -25.219 -9.312 6.812 1 40.44 76 THR A CA 1
ATOM 586 C C . THR A 1 76 ? -25.281 -9.633 8.305 1 40.44 76 THR A C 1
ATOM 588 O O . THR A 1 76 ? -24.266 -9.586 9 1 40.44 76 THR A O 1
ATOM 591 N N . ALA A 1 77 ? -26.531 -9.695 8.805 1 38.06 77 ALA A N 1
ATOM 592 C CA . ALA A 1 77 ? -26.656 -10.156 10.188 1 38.06 77 ALA A CA 1
ATOM 593 C C . ALA A 1 77 ? -25.734 -11.344 10.461 1 38.06 77 ALA A C 1
ATOM 595 O O . ALA A 1 77 ? -25.312 -11.555 11.594 1 38.06 77 ALA A O 1
ATOM 596 N N . LEU A 1 78 ? -25.859 -12.32 9.562 1 38.06 78 LEU A N 1
ATOM 597 C CA . LEU A 1 78 ? -25.266 -13.609 9.867 1 38.06 78 LEU A CA 1
ATOM 598 C C . LEU A 1 78 ? -23.734 -13.5 9.945 1 38.06 78 LEU A C 1
ATOM 600 O O . LEU A 1 78 ? -23.078 -14.336 10.578 1 38.06 78 LEU A O 1
ATOM 604 N N . MET A 1 79 ? -23.078 -12.953 8.836 1 36.09 79 MET A N 1
ATOM 605 C CA . MET A 1 79 ? -21.656 -13.141 9.086 1 36.09 79 MET A CA 1
ATOM 606 C C . MET A 1 79 ? -21.172 -12.219 10.195 1 36.09 79 MET A C 1
ATOM 608 O O . MET A 1 79 ? -20.875 -11.047 9.953 1 36.09 79 MET A O 1
ATOM 612 N N . ILE A 1 80 ? -21.797 -12.148 11.227 1 39.25 80 ILE A N 1
ATOM 613 C CA . ILE A 1 80 ? -21.266 -11.656 12.492 1 39.25 80 ILE A CA 1
ATOM 614 C C . ILE A 1 80 ? -19.766 -11.969 12.562 1 39.25 80 ILE A C 1
ATOM 616 O O . ILE A 1 80 ? -19.375 -13.086 12.914 1 39.25 80 ILE A O 1
ATOM 620 N N . ASP A 1 81 ? -19.094 -12.047 11.469 1 40.41 81 ASP A N 1
ATOM 621 C CA . ASP A 1 81 ? -17.703 -12.281 11.844 1 40.41 81 ASP A CA 1
ATOM 622 C C . ASP A 1 81 ? -17.266 -11.281 12.906 1 40.41 81 ASP A C 1
ATOM 624 O O . ASP A 1 81 ? -17.781 -10.172 12.992 1 40.41 81 ASP A O 1
ATOM 628 N N . GLY A 1 82 ? -17.312 -11.672 14.109 1 43.16 82 GLY A N 1
ATOM 629 C CA . GLY A 1 82 ? -16.766 -11.031 15.305 1 43.16 82 GLY A CA 1
ATOM 630 C C . GLY A 1 82 ? -15.961 -9.781 14.992 1 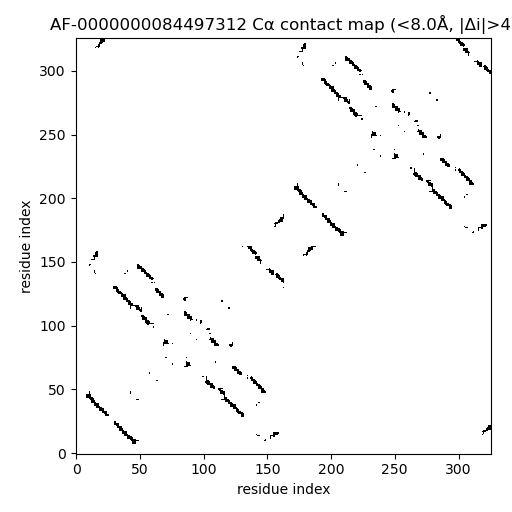43.16 82 GLY A C 1
ATOM 631 O O . GLY A 1 82 ? -15.461 -9.117 15.906 1 43.16 82 GLY A O 1
ATOM 632 N N . THR A 1 83 ? -15.578 -9.68 13.711 1 49.41 83 THR A N 1
ATOM 633 C CA . THR A 1 83 ? -14.789 -8.461 13.562 1 49.41 83 THR A CA 1
ATOM 634 C C . THR A 1 83 ? -15.695 -7.266 13.266 1 49.41 83 THR A C 1
ATOM 636 O O . THR A 1 83 ? -16.625 -7.367 12.461 1 49.41 83 THR A O 1
ATOM 639 N N . ASN A 1 84 ? -16.391 -6.668 14.234 1 57.78 84 ASN A N 1
ATOM 640 C CA . ASN A 1 84 ? -17.109 -5.395 14.258 1 57.78 84 ASN A CA 1
ATOM 641 C C . ASN A 1 84 ? -16.672 -4.484 13.109 1 57.78 84 ASN A C 1
ATOM 643 O O . ASN A 1 84 ? -16.641 -3.262 13.258 1 57.78 84 ASN A O 1
ATOM 647 N N . SER A 1 85 ? -16.375 -5.133 11.953 1 68.62 85 SER A N 1
ATOM 648 C CA . SER A 1 85 ? -15.914 -4.258 10.883 1 68.62 85 SER A CA 1
ATOM 649 C C . SER A 1 85 ? -17.078 -3.768 10.031 1 68.62 85 SER A C 1
ATOM 651 O O . SER A 1 85 ? -18.125 -4.406 9.984 1 68.62 85 SER A O 1
ATOM 653 N N . GLU A 1 86 ? -17.094 -2.605 9.43 1 83.38 86 GLU A N 1
ATOM 654 C CA . GLU A 1 86 ? -18.078 -1.925 8.586 1 83.38 86 GLU A CA 1
ATOM 655 C C . GLU A 1 86 ? -18.406 -2.75 7.348 1 83.38 86 GLU A C 1
ATOM 657 O O . GLU A 1 86 ? -17.516 -3.348 6.734 1 83.38 86 GLU A O 1
ATOM 662 N N . ALA A 1 87 ? -19.703 -3.027 7.113 1 87.25 87 ALA A N 1
ATOM 663 C CA . ALA A 1 87 ? -20.141 -3.594 5.836 1 87.25 87 ALA A CA 1
ATOM 664 C C . ALA A 1 87 ? -20.484 -2.492 4.836 1 87.25 87 ALA A C 1
ATOM 666 O O . ALA A 1 87 ? -20.75 -1.354 5.227 1 87.25 87 ALA A O 1
ATOM 667 N N . TRP A 1 88 ? -20.391 -2.871 3.57 1 91.94 88 TRP A N 1
ATOM 668 C CA . TRP A 1 88 ? -20.625 -1.907 2.498 1 91.94 88 TRP A CA 1
ATOM 669 C C . TRP A 1 88 ? -21.719 -2.389 1.556 1 91.94 88 TRP A C 1
ATOM 671 O O . TRP A 1 88 ? -22.062 -3.574 1.549 1 91.94 88 TRP A O 1
ATOM 681 N N . HIS A 1 89 ? -22.25 -1.417 0.807 1 89.88 89 HIS A N 1
ATOM 682 C CA . HIS A 1 89 ? -23.234 -1.762 -0.222 1 89.88 89 HIS A CA 1
ATOM 683 C C . HIS A 1 89 ? -23 -0.953 -1.494 1 89.88 89 HIS A C 1
ATOM 685 O O . HIS A 1 89 ? -22.422 0.137 -1.445 1 89.88 89 HIS A O 1
ATOM 691 N N . TYR A 1 90 ? -23.453 -1.53 -2.592 1 91.06 90 TYR A N 1
ATOM 692 C CA . TYR A 1 90 ? -23.344 -0.829 -3.867 1 91.06 90 TYR A CA 1
ATOM 693 C C . TYR A 1 90 ? -24.266 0.38 -3.9 1 91.06 90 TYR A C 1
ATOM 695 O O . TYR A 1 90 ? -25.406 0.312 -3.428 1 91.06 90 TYR A O 1
ATOM 703 N N . PHE A 1 91 ? -23.797 1.325 -4.473 1 87 91 PHE A N 1
ATOM 704 C CA . PHE A 1 91 ? -24.531 2.59 -4.539 1 87 91 PHE A CA 1
ATOM 705 C C . PHE A 1 91 ? -25.656 2.512 -5.555 1 87 91 PHE A C 1
ATOM 707 O O . PHE A 1 91 ? -26.766 2.984 -5.293 1 87 91 PHE A O 1
ATOM 714 N N . HIS A 1 92 ? -25.422 1.947 -6.668 1 83.94 92 HIS A N 1
ATOM 715 C CA . HIS A 1 92 ? -26.406 1.879 -7.73 1 83.94 92 HIS A CA 1
ATOM 716 C C . HIS A 1 92 ? -27.125 0.533 -7.73 1 83.94 92 HIS A C 1
ATOM 718 O O . HIS A 1 92 ? -26.516 -0.498 -7.43 1 83.94 92 HIS A O 1
ATOM 724 N N . GLU A 1 93 ? -28.312 0.542 -8.141 1 82.44 93 GLU A N 1
ATOM 725 C CA . GLU A 1 93 ? -29.078 -0.693 -8.242 1 82.44 93 GLU A CA 1
ATOM 726 C C . GLU A 1 93 ? -28.562 -1.566 -9.391 1 82.44 93 GLU A C 1
ATOM 728 O O . GLU A 1 93 ? -28.531 -2.793 -9.273 1 82.44 93 GLU A O 1
ATOM 733 N N . ASN A 1 94 ? -28.203 -0.926 -10.438 1 86.38 94 ASN A N 1
ATOM 734 C CA . ASN A 1 94 ? -27.703 -1.668 -11.594 1 86.38 94 ASN A CA 1
ATOM 735 C C . ASN A 1 94 ? -26.188 -1.818 -11.539 1 86.38 94 ASN A C 1
ATOM 737 O O . ASN A 1 94 ? -25.5 -1.718 -12.562 1 86.38 94 ASN A O 1
ATOM 741 N N . TRP A 1 95 ? -25.719 -2.055 -10.406 1 80.94 95 TRP A N 1
ATOM 742 C CA . TRP A 1 95 ? -24.281 -2.016 -10.164 1 80.94 95 TRP A CA 1
ATOM 743 C C . TRP A 1 95 ? -23.562 -3.092 -10.977 1 80.94 95 TRP A C 1
ATOM 745 O O . TRP A 1 95 ? -22.453 -2.875 -11.461 1 80.94 95 TRP A O 1
ATOM 755 N N . LYS A 1 96 ? -24.188 -4.246 -11.141 1 82.31 96 LYS A N 1
ATOM 756 C CA . LYS A 1 96 ? -23.547 -5.348 -11.844 1 82.31 96 LYS A CA 1
ATOM 757 C C . LYS A 1 96 ? -23.219 -4.965 -13.289 1 82.31 96 LYS A C 1
ATOM 759 O O . LYS A 1 96 ? -22.109 -5.172 -13.758 1 82.31 96 LYS A O 1
ATOM 764 N N . GLU A 1 97 ? -24.188 -4.441 -13.891 1 83.44 97 GLU A N 1
ATOM 765 C CA . GLU A 1 97 ? -24.016 -4.016 -15.273 1 83.44 97 GLU A CA 1
ATOM 766 C C . GLU A 1 97 ? -22.969 -2.902 -15.383 1 83.44 97 GLU A C 1
ATOM 768 O O . GLU A 1 97 ? -22.141 -2.914 -16.281 1 83.44 97 GLU A O 1
ATOM 773 N N . GLN A 1 98 ? -23.078 -2.002 -14.5 1 83.62 98 GLN A N 1
ATOM 774 C CA . GLN A 1 98 ? -22.141 -0.879 -14.5 1 83.62 98 GLN A CA 1
ATOM 775 C C . GLN A 1 98 ? -20.719 -1.353 -14.266 1 83.62 98 GLN A C 1
ATOM 777 O O . GLN A 1 98 ? -19.781 -0.912 -14.953 1 83.62 98 GLN A O 1
ATOM 782 N N . ALA A 1 99 ? -20.594 -2.16 -13.328 1 84.62 99 ALA A N 1
ATOM 783 C CA . ALA A 1 99 ? -19.266 -2.691 -13.016 1 84.62 99 ALA A CA 1
ATOM 784 C C . ALA A 1 99 ? -18.688 -3.461 -14.195 1 84.62 99 ALA A C 1
ATOM 786 O O . ALA A 1 99 ? -17.484 -3.377 -14.477 1 84.62 99 ALA A O 1
ATOM 787 N N . GLU A 1 100 ? -19.438 -4.211 -14.859 1 83.88 100 GLU A N 1
ATOM 788 C CA . GLU A 1 100 ? -18.984 -4.992 -16 1 83.88 100 GLU A CA 1
ATOM 789 C C . GLU A 1 100 ? -18.578 -4.09 -17.156 1 83.88 100 GLU A C 1
ATOM 791 O O . GLU A 1 100 ? -17.594 -4.367 -17.859 1 83.88 100 GLU A O 1
ATOM 796 N N . LYS A 1 101 ? -19.25 -3.043 -17.312 1 84.5 101 LYS A N 1
ATOM 797 C CA . LYS A 1 101 ? -19.016 -2.141 -18.438 1 84.5 101 LYS A CA 1
ATOM 798 C C . LYS A 1 101 ? -17.828 -1.223 -18.156 1 84.5 101 LYS A C 1
ATOM 800 O O . LYS A 1 101 ? -17 -0.989 -19.047 1 84.5 101 LYS A O 1
ATOM 805 N N . THR A 1 102 ? -17.719 -0.72 -17.016 1 87.12 102 THR A N 1
ATOM 806 C CA . THR A 1 102 ? -16.75 0.337 -16.734 1 87.12 102 THR A CA 1
ATOM 807 C C . THR A 1 102 ? -15.594 -0.196 -15.891 1 87.12 102 THR A C 1
ATOM 809 O O . THR A 1 102 ? -14.531 0.425 -15.82 1 87.12 102 THR A O 1
ATOM 812 N N . GLY A 1 103 ? -15.844 -1.288 -15.203 1 91.38 103 GLY A N 1
ATOM 813 C CA . GLY A 1 103 ? -14.891 -1.799 -14.227 1 91.38 103 GLY A CA 1
ATOM 814 C C . GLY A 1 103 ? -14.945 -1.066 -12.898 1 91.38 103 GLY A C 1
ATOM 815 O O . GLY A 1 103 ? -14.125 -1.311 -12.016 1 91.38 103 GLY A O 1
ATOM 816 N N . GLU A 1 104 ? -15.93 -0.16 -12.789 1 93.19 104 GLU A N 1
ATOM 817 C CA . GLU A 1 104 ? -16.031 0.662 -11.586 1 93.19 104 GLU A CA 1
ATOM 818 C C . GLU A 1 104 ? -17.047 0.089 -10.602 1 93.19 104 GLU A C 1
ATOM 820 O O . GLU A 1 104 ? -18.188 -0.173 -10.977 1 93.19 104 GLU A O 1
ATOM 825 N N . HIS A 1 105 ? -16.641 -0.112 -9.414 1 94.06 105 HIS A N 1
ATOM 826 C CA . HIS A 1 105 ? -17.484 -0.527 -8.297 1 94.06 105 HIS A CA 1
ATOM 827 C C . HIS A 1 105 ? -17.688 0.607 -7.297 1 94.06 105 HIS A C 1
ATOM 829 O O . HIS A 1 105 ? -16.75 0.961 -6.57 1 94.06 105 HIS A O 1
ATOM 835 N N . TRP A 1 106 ? -18.875 1.13 -7.25 1 94.5 106 TRP A N 1
ATOM 836 C CA . TRP A 1 106 ? -19.219 2.234 -6.355 1 94.5 106 TRP A CA 1
ATOM 837 C C . TRP A 1 106 ? -19.891 1.722 -5.086 1 94.5 106 TRP A C 1
ATOM 839 O O . TRP A 1 106 ? -20.953 1.096 -5.148 1 94.5 106 TRP A O 1
ATOM 849 N N . LEU A 1 107 ? -19.234 2.025 -3.953 1 94.56 107 LEU A N 1
ATOM 850 C CA . LEU A 1 107 ? -19.688 1.426 -2.705 1 94.56 107 LEU A CA 1
ATOM 851 C C . LEU A 1 107 ? -19.844 2.484 -1.619 1 94.56 107 LEU A C 1
ATOM 853 O O . LEU A 1 107 ? -19.094 3.451 -1.572 1 94.56 107 LEU A O 1
ATOM 857 N N . LYS A 1 108 ? -20.75 2.227 -0.724 1 94.75 108 LYS A N 1
ATOM 858 C CA . LYS A 1 108 ? -21 3.059 0.451 1 94.75 108 LYS A CA 1
ATOM 859 C C . LYS A 1 108 ? -21.062 2.213 1.72 1 94.75 108 LYS A C 1
ATOM 861 O O . LYS A 1 108 ? -21.578 1.098 1.705 1 94.75 108 LYS A O 1
ATOM 866 N N . PRO A 1 109 ? -20.484 2.854 2.816 1 93.88 109 PRO A N 1
ATOM 867 C CA . PRO A 1 109 ? -20.672 2.125 4.074 1 93.88 109 PRO A CA 1
ATOM 868 C C . PRO A 1 109 ? -22.141 2.027 4.496 1 93.88 109 PRO A C 1
ATOM 870 O O . PRO A 1 109 ? -22.906 2.953 4.258 1 93.88 109 PRO A O 1
ATOM 873 N N . ASN A 1 110 ? -22.406 0.936 5.172 1 89.56 110 ASN A N 1
ATOM 874 C CA . ASN A 1 110 ? -23.797 0.708 5.574 1 89.56 110 ASN A CA 1
ATOM 875 C C . ASN A 1 110 ? -24.188 1.607 6.738 1 89.56 110 ASN A C 1
ATOM 877 O O . ASN A 1 110 ? -25.312 2.131 6.773 1 89.56 110 ASN A O 1
ATOM 881 N N . ARG A 1 111 ? -23.312 1.769 7.703 1 88.12 111 ARG A N 1
ATOM 882 C CA . ARG A 1 111 ? -23.688 2.432 8.945 1 88.12 111 ARG A CA 1
ATOM 883 C C . ARG A 1 111 ? -23 3.785 9.078 1 88.12 111 ARG A C 1
ATOM 885 O O . ARG A 1 111 ? -23.641 4.785 9.398 1 88.12 111 ARG A O 1
ATOM 892 N N . LEU A 1 112 ? -21.781 3.828 8.766 1 89.44 112 LEU A N 1
ATOM 893 C CA . LEU A 1 112 ? -20.984 5.035 9 1 89.44 112 LEU A CA 1
ATOM 894 C C . LEU A 1 112 ? -21.344 6.121 7.996 1 89.44 112 LEU A C 1
ATOM 896 O O . LEU A 1 112 ? -21.219 5.922 6.785 1 89.44 112 LEU A O 1
ATOM 900 N N . GLN A 1 113 ? -21.734 7.258 8.617 1 92.19 113 GLN A N 1
ATOM 901 C CA . GLN A 1 113 ? -22.109 8.383 7.758 1 92.19 113 GLN A CA 1
ATOM 902 C C . GLN A 1 113 ? -21.094 9.523 7.883 1 92.19 113 GLN A C 1
ATOM 904 O O . GLN A 1 113 ? -21.047 10.406 7.027 1 92.19 113 GLN A O 1
ATOM 909 N N . LYS A 1 114 ? -20.422 9.508 8.953 1 96.81 114 LYS A N 1
ATOM 910 C CA . LYS A 1 114 ? -19.469 10.57 9.234 1 96.81 114 LYS A CA 1
ATOM 911 C C . LYS A 1 114 ? -18.125 9.992 9.664 1 96.81 114 LYS A C 1
ATOM 913 O O . LYS A 1 114 ? -18.062 9.094 10.516 1 96.81 114 LYS A O 1
ATOM 918 N N . LEU A 1 115 ? -17.094 10.531 9.055 1 97 115 LEU A N 1
ATOM 919 C CA . LEU A 1 115 ? -15.734 10.164 9.445 1 97 115 LEU A CA 1
ATOM 920 C C . LEU A 1 115 ? -15.039 11.328 10.148 1 97 115 LEU A C 1
ATOM 922 O O . LEU A 1 115 ? -14.672 12.32 9.516 1 97 115 LEU A O 1
ATOM 926 N N . GLU A 1 116 ? -14.82 11.195 11.445 1 97.44 116 GLU A N 1
ATOM 927 C CA . GLU A 1 116 ? -14.227 12.25 12.25 1 97.44 116 GLU A CA 1
ATOM 928 C C . GLU A 1 116 ? -12.727 12.375 11.984 1 97.44 116 GLU A C 1
ATOM 930 O O . GLU A 1 116 ? -12.086 11.414 11.555 1 97.44 116 GLU A O 1
ATOM 935 N N . PRO A 1 117 ? -12.242 13.617 12.18 1 96.31 117 PRO A N 1
ATOM 936 C CA . PRO A 1 117 ? -10.797 13.766 12.062 1 96.31 117 PRO A CA 1
ATOM 937 C C . PRO A 1 117 ? -10.023 12.703 12.844 1 96.31 117 PRO A C 1
ATOM 939 O O . PRO A 1 117 ? -10.352 12.438 14.008 1 96.31 117 PRO A O 1
ATOM 942 N N . GLY A 1 118 ? -9.016 12.039 12.195 1 94.62 118 GLY A N 1
ATOM 943 C CA . GLY A 1 118 ? -8.172 11.055 12.852 1 94.62 118 GLY A CA 1
ATOM 944 C C . GLY A 1 118 ? -8.742 9.648 12.789 1 94.62 118 GLY A C 1
ATOM 945 O O . GLY A 1 118 ? -8.039 8.68 13.07 1 94.62 118 GLY A O 1
ATOM 946 N N . GLU A 1 119 ? -9.977 9.484 12.383 1 95.75 119 GLU A N 1
ATOM 947 C CA . GLU A 1 119 ? -10.633 8.188 12.359 1 95.75 119 GLU A CA 1
ATOM 948 C C . GLU A 1 119 ? -10.352 7.453 11.047 1 95.75 119 GLU A C 1
ATOM 950 O O . GLU A 1 119 ? -10.078 8.086 10.023 1 95.75 119 GLU A O 1
ATOM 955 N N . ASN A 1 120 ? -10.469 6.129 11.164 1 96.12 120 ASN A N 1
ATOM 956 C CA . ASN A 1 120 ? -10.305 5.273 9.992 1 96.12 120 ASN A CA 1
ATOM 957 C C . ASN A 1 120 ? -11.633 4.656 9.562 1 96.12 120 ASN A C 1
ATOM 959 O O . ASN A 1 120 ? -12.492 4.387 10.391 1 96.12 120 ASN A O 1
ATOM 963 N N . LEU A 1 121 ? -11.82 4.539 8.32 1 95.88 121 LEU A N 1
ATOM 964 C CA . LEU A 1 121 ? -12.852 3.742 7.676 1 95.88 121 LEU A CA 1
ATOM 965 C C . LEU A 1 121 ? -12.242 2.676 6.777 1 95.88 121 LEU A C 1
ATOM 967 O O . LEU A 1 121 ? -11.289 2.951 6.043 1 95.88 121 LEU A O 1
ATOM 971 N N . THR A 1 122 ? -12.766 1.441 6.871 1 95.31 122 THR A N 1
ATOM 972 C CA . THR A 1 122 ? -12.117 0.343 6.164 1 95.31 122 THR A CA 1
ATOM 973 C C . THR A 1 122 ? -13.133 -0.44 5.332 1 95.31 122 THR A C 1
ATOM 975 O O . THR A 1 122 ? -14.242 -0.71 5.797 1 95.31 122 THR A O 1
ATOM 978 N N . PHE A 1 123 ? -12.742 -0.78 4.137 1 94.44 123 PHE A N 1
ATOM 979 C CA . PHE A 1 123 ? -13.445 -1.757 3.309 1 94.44 123 PHE A CA 1
ATOM 980 C C . PHE A 1 123 ? -12.617 -3.027 3.156 1 94.44 123 PHE A C 1
ATOM 982 O O . PHE A 1 123 ? -11.547 -3.01 2.533 1 94.44 123 PHE A O 1
ATOM 989 N N . GLU A 1 124 ? -13.117 -4.059 3.732 1 93.25 124 GLU A N 1
ATOM 990 C CA . GLU A 1 124 ? -12.461 -5.348 3.535 1 93.25 124 GLU A CA 1
ATOM 991 C C . GLU A 1 124 ? -12.766 -5.914 2.15 1 93.25 124 GLU A C 1
ATOM 993 O O . GLU A 1 124 ? -13.93 -6.035 1.766 1 93.25 124 GLU A O 1
ATOM 998 N N . ASN A 1 125 ? -11.688 -6.195 1.403 1 92 125 ASN A N 1
ATOM 999 C CA . ASN A 1 125 ? -11.906 -6.648 0.032 1 92 125 ASN A CA 1
ATOM 1000 C C . ASN A 1 125 ? -11.219 -7.984 -0.23 1 92 125 ASN A C 1
ATOM 1002 O O . ASN A 1 125 ? -10.242 -8.328 0.434 1 92 125 ASN A O 1
ATOM 1006 N N . GLU A 1 126 ? -11.805 -8.68 -1.143 1 93 126 GLU A N 1
ATOM 1007 C CA . GLU A 1 126 ? -11.242 -9.898 -1.715 1 93 126 GLU A CA 1
ATOM 1008 C C . GLU A 1 126 ? -11.344 -9.898 -3.236 1 93 126 GLU A C 1
ATOM 1010 O O . GLU A 1 126 ? -12.414 -9.633 -3.791 1 93 126 GLU A O 1
ATOM 1015 N N . LEU A 1 127 ? -10.203 -10.203 -3.83 1 92.12 127 LEU A N 1
ATOM 1016 C CA . LEU A 1 127 ? -10.172 -10.305 -5.285 1 92.12 127 LEU A CA 1
ATOM 1017 C C . LEU A 1 127 ? -9.773 -11.711 -5.719 1 92.12 127 LEU A C 1
ATOM 1019 O O . LEU A 1 127 ? -8.875 -12.32 -5.125 1 92.12 127 LEU A O 1
ATOM 1023 N N . ARG A 1 128 ? -10.445 -12.164 -6.656 1 89.5 128 ARG A N 1
ATOM 1024 C CA . ARG A 1 128 ? -10.094 -13.43 -7.293 1 89.5 128 ARG A CA 1
ATOM 1025 C C . ARG A 1 128 ? -9.781 -13.227 -8.773 1 89.5 128 ARG A C 1
ATOM 1027 O O . ARG A 1 128 ? -10.602 -12.695 -9.523 1 89.5 128 ARG A O 1
ATOM 1034 N N . ILE A 1 129 ? -8.602 -13.719 -9.133 1 88.81 129 ILE A N 1
ATOM 1035 C CA . ILE A 1 129 ? -8.102 -13.484 -10.484 1 88.81 129 ILE A CA 1
ATOM 1036 C C . ILE A 1 129 ? -7.727 -14.812 -11.141 1 88.81 129 ILE A C 1
ATOM 1038 O O . ILE A 1 129 ? -6.734 -15.438 -10.758 1 88.81 129 ILE A O 1
ATOM 1042 N N . PRO A 1 130 ? -8.43 -15.281 -12.094 1 83.38 130 PRO A N 1
ATOM 1043 C CA . PRO A 1 130 ? -8.055 -16.516 -12.789 1 83.38 130 PRO A CA 1
ATOM 1044 C C . PRO A 1 130 ? -6.727 -16.391 -13.539 1 83.38 130 PRO A C 1
ATOM 1046 O O . PRO A 1 130 ? -6.434 -15.336 -14.109 1 83.38 130 PRO A O 1
ATOM 1049 N N . THR A 1 131 ? -5.809 -17.484 -13.383 1 77.25 131 THR A N 1
ATOM 1050 C CA . THR A 1 131 ? -4.5 -17.438 -14.023 1 77.25 131 THR A CA 1
ATOM 1051 C C . THR A 1 131 ? -4.566 -18.016 -15.43 1 77.25 131 THR A C 1
ATOM 1053 O O . THR A 1 131 ? -3.564 -18.031 -16.156 1 77.25 131 THR A O 1
ATOM 1056 N N . THR A 1 132 ? -5.484 -18.828 -15.711 1 65.12 132 THR A N 1
ATOM 1057 C CA . THR A 1 132 ? -5.523 -19.562 -16.969 1 65.12 132 THR A CA 1
ATOM 1058 C C . THR A 1 132 ? -5.176 -18.656 -18.141 1 65.12 132 THR A C 1
ATOM 1060 O O . THR A 1 132 ? -4.398 -19.031 -19.016 1 65.12 132 THR A O 1
ATOM 1063 N N . LYS A 1 133 ? -6.172 -17.984 -18.641 1 57.12 133 LYS A N 1
ATOM 1064 C CA . LYS A 1 133 ? -6.277 -17.656 -20.062 1 57.12 133 LYS A CA 1
ATOM 1065 C C . LYS A 1 133 ? -5.363 -16.484 -20.422 1 57.12 133 LYS A C 1
ATOM 1067 O O . LYS A 1 133 ? -4.52 -16.078 -19.625 1 57.12 133 LYS A O 1
ATOM 1072 N N . LYS A 1 134 ? -6.012 -15.305 -20.969 1 55.28 134 LYS A N 1
ATOM 1073 C CA . LYS A 1 134 ? -5.633 -14.188 -21.828 1 55.28 134 LYS A CA 1
ATOM 1074 C C . LYS A 1 134 ? -5.121 -13.008 -21 1 55.28 134 LYS A C 1
ATOM 1076 O O . LYS A 1 134 ? -4.324 -12.203 -21.484 1 55.28 134 LYS A O 1
ATOM 1081 N N . GLU A 1 135 ? -5.555 -12.906 -19.656 1 57.75 135 GLU A N 1
ATOM 1082 C CA . GLU A 1 135 ? -5.23 -11.625 -19.047 1 57.75 135 GLU A CA 1
ATOM 1083 C C . GLU A 1 135 ? -3.863 -11.664 -18.375 1 57.75 135 GLU A C 1
ATOM 1085 O O . GLU A 1 135 ? -3.627 -12.477 -17.484 1 57.75 135 GLU A O 1
ATOM 1090 N N . LYS A 1 136 ? -2.982 -10.781 -18.859 1 75.69 136 LYS A N 1
ATOM 1091 C CA . LYS A 1 136 ? -1.574 -10.797 -18.469 1 75.69 136 LYS A CA 1
ATOM 1092 C C . LYS A 1 136 ? -1.292 -9.781 -17.359 1 75.69 136 LYS A C 1
ATOM 1094 O O . LYS A 1 136 ? -0.374 -9.969 -16.562 1 75.69 136 LYS A O 1
ATOM 1099 N N . PHE A 1 137 ? -2.273 -8.805 -17.172 1 87.38 137 PHE A N 1
ATOM 1100 C CA . PHE A 1 137 ? -1.979 -7.75 -16.203 1 87.38 137 PHE A CA 1
ATOM 1101 C C . PHE A 1 137 ? -3.26 -7.215 -15.578 1 87.38 137 PHE A C 1
ATOM 1103 O O . PHE A 1 137 ? -4.207 -6.863 -16.281 1 87.38 137 PHE A O 1
ATOM 1110 N N . VAL A 1 138 ? -3.375 -7.281 -14.297 1 90 138 VAL A N 1
ATOM 1111 C CA . VAL A 1 138 ? -4.531 -6.789 -13.562 1 90 138 VAL A CA 1
ATOM 1112 C C . VAL A 1 138 ? -4.129 -5.578 -12.719 1 90 138 VAL A C 1
ATOM 1114 O O . VAL A 1 138 ? -3.156 -5.637 -11.961 1 90 138 VAL A O 1
ATOM 1117 N N . LEU A 1 139 ? -4.844 -4.527 -12.898 1 94.19 139 LEU A N 1
ATOM 1118 C CA . LEU A 1 139 ? -4.641 -3.299 -12.133 1 94.19 139 LEU A CA 1
ATOM 1119 C C . LEU A 1 139 ? -5.926 -2.879 -11.43 1 94.19 139 LEU A C 1
ATOM 1121 O O . LEU A 1 139 ? -6.969 -2.723 -12.07 1 94.19 139 LEU A O 1
ATOM 1125 N N . ILE A 1 140 ? -5.855 -2.713 -10.133 1 94.94 140 ILE A N 1
ATOM 1126 C CA . ILE A 1 140 ? -6.98 -2.252 -9.328 1 94.94 140 ILE A CA 1
ATOM 1127 C C . ILE A 1 140 ? -6.645 -0.905 -8.695 1 94.94 140 ILE A C 1
ATOM 1129 O O . ILE A 1 140 ? -5.648 -0.78 -7.984 1 94.9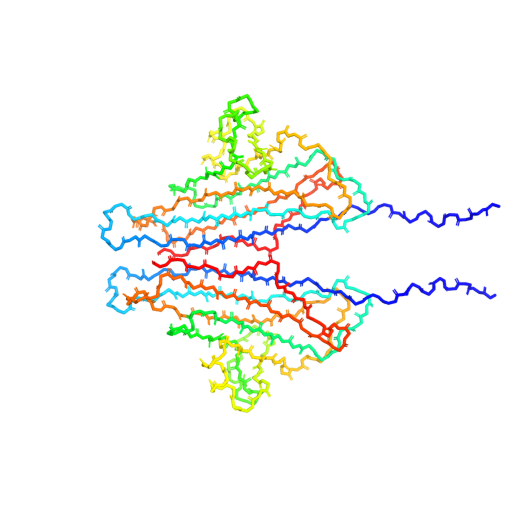4 140 ILE A O 1
ATOM 1133 N N . GLU A 1 141 ? -7.5 0.028 -8.93 1 97.06 141 GLU A N 1
ATOM 1134 C CA . GLU A 1 141 ? -7.367 1.375 -8.383 1 97.06 141 GLU A CA 1
ATOM 1135 C C . GLU A 1 141 ? -8.5 1.69 -7.41 1 97.06 141 GLU A C 1
ATOM 1137 O O . GLU A 1 141 ? -9.578 1.099 -7.492 1 97.06 141 GLU A O 1
ATOM 1142 N N . GLY A 1 142 ? -8.164 2.574 -6.492 1 97.62 142 GLY A N 1
ATOM 1143 C CA . GLY A 1 142 ? -9.164 3.004 -5.527 1 97.62 142 GLY A CA 1
ATOM 1144 C C . GLY A 1 142 ? -9.289 4.512 -5.426 1 97.62 142 GLY A C 1
ATOM 1145 O O . GLY A 1 142 ? -8.305 5.234 -5.57 1 97.62 142 GLY A O 1
ATOM 1146 N N . PHE A 1 143 ? -10.508 4.914 -5.102 1 98 143 PHE A N 1
ATOM 1147 C CA . PHE A 1 143 ? -10.812 6.332 -4.934 1 98 143 PHE A CA 1
ATOM 1148 C C . PHE A 1 143 ? -11.781 6.543 -3.775 1 98 143 PHE A C 1
ATOM 1150 O O . PHE A 1 143 ? -12.68 5.727 -3.553 1 98 143 PHE A O 1
ATOM 1157 N N . PHE A 1 144 ? -11.555 7.676 -3.123 1 98.56 144 PHE A N 1
ATOM 1158 C CA . PHE A 1 144 ? -12.422 8.047 -2.01 1 98.56 144 PHE A CA 1
ATOM 1159 C C . PHE A 1 144 ? -13.094 9.391 -2.271 1 98.56 144 PHE A C 1
ATOM 1161 O O . PHE A 1 144 ? -12.469 10.312 -2.795 1 98.56 144 PHE A O 1
ATOM 1168 N N . TYR A 1 145 ? -14.344 9.438 -1.815 1 98.25 145 TYR A N 1
ATOM 1169 C CA . TYR A 1 145 ? -15.141 10.656 -1.952 1 98.25 145 TYR A CA 1
ATOM 1170 C C . TYR A 1 145 ? -15.93 10.938 -0.679 1 98.25 145 TYR A C 1
ATOM 1172 O O . TYR A 1 145 ? -16.266 10.016 0.069 1 98.25 145 TYR A O 1
ATOM 1180 N N . SER A 1 146 ? -16.219 12.18 -0.522 1 98.06 146 SER A N 1
ATOM 1181 C CA . SER A 1 146 ? -17.141 12.664 0.501 1 98.06 146 SER A CA 1
ATOM 1182 C C . SER A 1 146 ? -17.75 14.008 0.102 1 98.06 146 SER A C 1
ATOM 1184 O O . SER A 1 146 ? -17.406 14.562 -0.943 1 98.06 146 SER A O 1
ATOM 1186 N N . ASP A 1 147 ? -18.641 14.484 1.006 1 97.94 147 ASP A N 1
ATOM 1187 C CA . ASP A 1 147 ? -19.234 15.789 0.724 1 97.94 147 ASP A CA 1
ATOM 1188 C C . ASP A 1 147 ? -18.172 16.875 0.683 1 97.94 147 ASP A C 1
ATOM 1190 O O . ASP A 1 147 ? -18.281 17.844 -0.078 1 97.94 147 ASP A O 1
ATOM 1194 N N . GLU A 1 148 ? -17.172 16.766 1.443 1 97.56 148 GLU A N 1
ATOM 1195 C CA . GLU A 1 148 ? -16.125 17.781 1.574 1 97.56 148 GLU A CA 1
ATOM 1196 C C . GLU A 1 148 ? -15 17.547 0.558 1 97.56 148 GLU A C 1
ATOM 1198 O O . GLU A 1 148 ? -14.211 18.453 0.279 1 97.56 148 GLU A O 1
ATOM 1203 N N . ILE A 1 149 ? -14.914 16.312 0.064 1 97.12 149 ILE A N 1
ATOM 1204 C CA . ILE A 1 149 ? -13.938 15.953 -0.954 1 97.12 149 ILE A CA 1
ATOM 1205 C C . ILE A 1 149 ? -14.648 15.445 -2.207 1 97.12 149 ILE A C 1
ATOM 1207 O O . ILE A 1 149 ? -14.656 14.25 -2.488 1 97.12 149 ILE A O 1
ATOM 1211 N N . LYS A 1 150 ? -15.016 16.312 -3.035 1 96.38 150 LYS A N 1
ATOM 1212 C CA . LYS A 1 150 ? -15.906 15.984 -4.148 1 96.38 150 LYS A CA 1
ATOM 1213 C C . LYS A 1 150 ? -15.109 15.508 -5.359 1 96.38 150 LYS A C 1
ATOM 1215 O O . LYS A 1 150 ? -15.609 14.711 -6.16 1 96.38 150 LYS A O 1
ATOM 1220 N N . ASN A 1 151 ? -13.914 15.961 -5.477 1 96 151 ASN A N 1
ATOM 1221 C CA . ASN A 1 151 ? -13.102 15.586 -6.629 1 96 151 ASN A CA 1
ATOM 1222 C C . ASN A 1 151 ? -12.414 14.242 -6.414 1 96 151 ASN A C 1
ATOM 1224 O O . ASN A 1 151 ? -11.742 13.734 -7.316 1 96 151 ASN A O 1
ATOM 1228 N N . GLY A 1 152 ? -12.5 13.75 -5.297 1 96.81 152 GLY A N 1
ATOM 1229 C CA . GLY A 1 152 ? -11.977 12.43 -4.992 1 96.81 152 GLY A CA 1
ATOM 1230 C C . GLY A 1 152 ? -10.508 12.438 -4.613 1 96.81 152 GLY A C 1
ATOM 1231 O O . GLY A 1 152 ? -9.789 13.391 -4.922 1 96.81 152 GLY A O 1
ATOM 1232 N N . ILE A 1 153 ? -10.125 11.531 -3.879 1 97.5 153 ILE A N 1
ATOM 1233 C CA . ILE A 1 153 ? -8.742 11.25 -3.525 1 97.5 153 ILE A CA 1
ATOM 1234 C C . ILE A 1 153 ? -8.383 9.82 -3.914 1 97.5 153 ILE A C 1
ATOM 1236 O O . ILE A 1 153 ? -9.086 8.875 -3.541 1 97.5 153 ILE A O 1
ATOM 1240 N N . GLY A 1 154 ? -7.332 9.648 -4.645 1 98.06 154 GLY A N 1
ATOM 1241 C CA . GLY A 1 154 ? -6.871 8.312 -5.004 1 98.06 154 GLY A CA 1
ATOM 1242 C C . GLY A 1 154 ? -6.043 7.656 -3.918 1 98.06 154 GLY A C 1
ATOM 1243 O O . GLY A 1 154 ? -5.449 8.344 -3.082 1 98.06 154 GLY A O 1
ATOM 1244 N N . THR A 1 155 ? -6.105 6.344 -3.973 1 98.06 155 THR A N 1
ATOM 1245 C CA . THR A 1 155 ? -5.27 5.602 -3.039 1 98.06 155 THR A CA 1
ATOM 1246 C C . THR A 1 155 ? -3.793 5.91 -3.273 1 98.06 155 THR A C 1
ATOM 1248 O O . THR A 1 155 ? -3.377 6.156 -4.41 1 98.06 155 THR A O 1
ATOM 1251 N N . LEU A 1 156 ? -3.016 5.805 -2.213 1 96.75 156 LEU A N 1
ATOM 1252 C CA . LEU A 1 156 ? -1.574 6.016 -2.277 1 96.75 156 LEU A CA 1
ATOM 1253 C C . LEU A 1 156 ? -0.899 4.914 -3.088 1 96.75 156 LEU A C 1
ATOM 1255 O O . LEU A 1 156 ? 0.173 5.125 -3.66 1 96.75 156 LEU A O 1
ATOM 1259 N N . ASN A 1 157 ? -1.472 3.721 -3.072 1 96.44 157 ASN A N 1
ATOM 1260 C CA . ASN A 1 157 ? -0.985 2.58 -3.84 1 96.44 157 ASN A CA 1
ATOM 1261 C C . ASN A 1 157 ? -2.127 1.843 -4.535 1 96.44 157 ASN A C 1
ATOM 1263 O O . ASN A 1 157 ? -3.299 2.082 -4.234 1 96.44 157 ASN A O 1
ATOM 1267 N N . ASN A 1 158 ? -1.72 1.074 -5.547 1 97.25 158 ASN A N 1
ATOM 1268 C CA . ASN A 1 158 ? -2.662 0.234 -6.277 1 97.25 158 ASN A CA 1
ATOM 1269 C C . ASN A 1 158 ? -2.365 -1.249 -6.074 1 97.25 158 ASN A C 1
ATOM 1271 O O . ASN A 1 158 ? -1.327 -1.607 -5.516 1 97.25 158 ASN A O 1
ATOM 1275 N N . ILE A 1 159 ? -3.289 -2.02 -6.395 1 96.25 159 ILE A N 1
ATOM 1276 C CA . ILE A 1 159 ? -3.039 -3.453 -6.508 1 96.25 159 ILE A CA 1
ATOM 1277 C C . ILE A 1 159 ? -2.703 -3.805 -7.957 1 96.25 159 ILE A C 1
ATOM 1279 O O . ILE A 1 159 ? -3.52 -3.596 -8.859 1 96.25 159 ILE A O 1
ATOM 1283 N N . SER A 1 160 ? -1.527 -4.34 -8.125 1 94.88 160 SER A N 1
ATOM 1284 C CA . SER A 1 160 ? -1.035 -4.648 -9.469 1 94.88 160 SER A CA 1
ATOM 1285 C C . SER A 1 160 ? -0.465 -6.062 -9.531 1 94.88 160 SER A C 1
ATOM 1287 O O . SER A 1 160 ? 0.463 -6.398 -8.797 1 94.88 160 SER A O 1
ATOM 1289 N N . ILE A 1 161 ? -0.992 -6.883 -10.453 1 91.81 161 ILE A N 1
ATOM 1290 C CA . ILE A 1 161 ? -0.564 -8.273 -10.586 1 91.81 161 ILE A CA 1
ATOM 1291 C C . ILE A 1 161 ? -0.343 -8.602 -12.055 1 91.81 161 ILE A C 1
ATOM 1293 O O . ILE A 1 161 ? -1.237 -8.414 -12.883 1 91.81 161 ILE A O 1
ATOM 1297 N N . ASN A 1 162 ? 0.849 -9.086 -12.289 1 89 162 ASN A N 1
ATOM 1298 C CA . ASN A 1 162 ? 1.157 -9.633 -13.602 1 89 162 ASN A CA 1
ATOM 1299 C C . ASN A 1 162 ? 1.113 -11.156 -13.602 1 89 162 ASN A C 1
ATOM 1301 O O . ASN A 1 162 ? 1.855 -11.805 -12.859 1 89 162 ASN A O 1
ATOM 1305 N N . LEU A 1 163 ? 0.337 -11.719 -14.422 1 82.75 163 LEU A N 1
ATOM 1306 C CA . LEU A 1 163 ? 0.061 -13.156 -14.414 1 82.75 163 LEU A CA 1
ATOM 1307 C C . LEU A 1 163 ? 0.904 -13.875 -15.461 1 82.75 163 LEU A C 1
ATOM 1309 O O . LEU A 1 163 ? 1.244 -13.305 -16.5 1 82.75 163 LEU A O 1
ATOM 1313 N N . MET B 1 1 ? 5.316 44.156 18.828 1 27.88 1 MET B N 1
ATOM 1314 C CA . MET B 1 1 ? 5.812 42.812 19.172 1 27.88 1 MET B CA 1
ATOM 1315 C C . MET B 1 1 ? 4.961 41.75 18.516 1 27.88 1 MET B C 1
ATOM 1317 O O . MET B 1 1 ? 3.758 41.656 18.766 1 27.88 1 MET B O 1
ATOM 1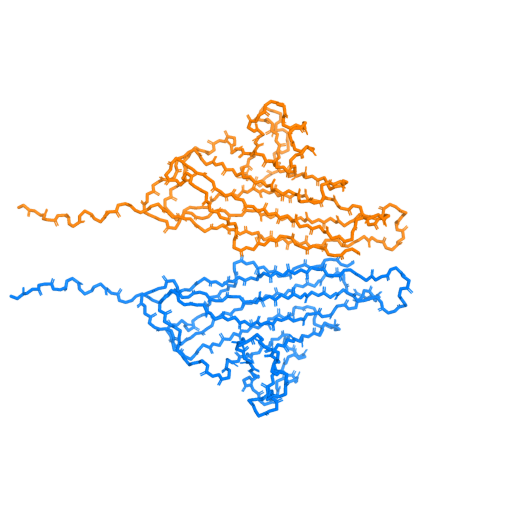321 N N . PHE B 1 2 ? 4.977 41.5 17.156 1 36.53 2 PHE B N 1
ATOM 1322 C CA . PHE B 1 2 ? 4.258 40.594 16.281 1 36.53 2 PHE B CA 1
ATOM 1323 C C . PHE B 1 2 ? 4.309 39.188 16.828 1 36.53 2 PHE B C 1
ATOM 1325 O O . PHE B 1 2 ? 5.391 38.625 17.047 1 36.53 2 PHE B O 1
ATOM 1332 N N . TRP B 1 3 ? 3.502 38.75 17.766 1 42.28 3 TRP B N 1
ATOM 1333 C CA . TRP B 1 3 ? 3.324 37.406 18.297 1 42.28 3 TRP B CA 1
ATOM 1334 C C . TRP B 1 3 ? 3.377 36.375 17.172 1 42.28 3 TRP B C 1
ATOM 1336 O O . TRP B 1 3 ? 2.424 36.25 16.406 1 42.28 3 TRP B O 1
ATOM 1346 N N . LYS B 1 4 ? 4.402 36.344 16.422 1 44.91 4 LYS B N 1
ATOM 1347 C CA . LYS B 1 4 ? 4.617 35.188 15.531 1 44.91 4 LYS B CA 1
ATOM 1348 C C . LYS B 1 4 ? 4.207 33.875 16.203 1 44.91 4 LYS B C 1
ATOM 1350 O O . LYS B 1 4 ? 4.723 33.531 17.266 1 44.91 4 LYS B O 1
ATOM 1355 N N . LYS B 1 5 ? 2.945 33.531 16.344 1 48.44 5 LYS B N 1
ATOM 1356 C CA . LYS B 1 5 ? 2.48 32.219 16.812 1 48.44 5 LYS B CA 1
ATOM 1357 C C . LYS B 1 5 ? 3.438 31.125 16.375 1 48.44 5 LYS B C 1
ATOM 1359 O O . LYS B 1 5 ? 3.637 30.891 15.188 1 48.44 5 LYS B O 1
ATOM 1364 N N . ASN B 1 6 ? 4.57 30.812 17.031 1 55.03 6 ASN B N 1
ATOM 1365 C CA . ASN B 1 6 ? 5.645 29.844 16.844 1 55.03 6 ASN B CA 1
ATOM 1366 C C . ASN B 1 6 ? 5.094 28.453 16.5 1 55.03 6 ASN B C 1
ATOM 1368 O O . ASN B 1 6 ? 4.551 27.766 17.359 1 55.03 6 ASN B O 1
ATOM 1372 N N . ALA B 1 7 ? 4.379 28.359 15.516 1 59.66 7 ALA B N 1
ATOM 1373 C CA . ALA B 1 7 ? 3.846 27.047 15.195 1 59.66 7 ALA B CA 1
ATOM 1374 C C . ALA B 1 7 ? 4.871 25.953 15.477 1 59.66 7 ALA B C 1
ATOM 1376 O O . ALA B 1 7 ? 6.016 26.031 15.023 1 59.66 7 ALA B O 1
ATOM 1377 N N . LYS B 1 8 ? 4.855 25.281 16.641 1 75.75 8 LYS B N 1
ATOM 1378 C CA . LYS B 1 8 ? 5.758 24.203 17.031 1 75.75 8 LYS B CA 1
ATOM 1379 C C . LYS B 1 8 ? 6.035 23.266 15.859 1 75.75 8 LYS B C 1
ATOM 1381 O O . LYS B 1 8 ? 5.113 22.859 15.164 1 75.75 8 LYS B O 1
ATOM 1386 N N . GLU B 1 9 ? 7.301 23.219 15.445 1 88.69 9 GLU B N 1
ATOM 1387 C CA . GLU B 1 9 ? 7.746 22.297 14.406 1 88.69 9 GLU B CA 1
ATOM 1388 C C . GLU B 1 9 ? 7.406 20.859 14.758 1 88.69 9 GLU B C 1
ATOM 1390 O O . GLU B 1 9 ? 7.633 20.422 15.891 1 88.69 9 GLU B O 1
ATOM 1395 N N . THR B 1 10 ? 6.625 20.219 13.906 1 93.94 10 THR B N 1
ATOM 1396 C CA . THR B 1 10 ? 6.242 18.828 14.117 1 93.94 10 THR B CA 1
ATOM 1397 C C . THR B 1 10 ? 6.977 17.906 13.141 1 93.94 10 THR B C 1
ATOM 1399 O O . THR B 1 10 ? 7.074 18.219 11.953 1 93.94 10 THR B O 1
ATOM 1402 N N . ALA B 1 11 ? 7.598 16.859 13.711 1 96.38 11 ALA B N 1
ATOM 1403 C CA . ALA B 1 11 ? 8.188 15.805 12.883 1 96.38 11 ALA B CA 1
ATOM 1404 C C . ALA B 1 11 ? 7.188 14.688 12.617 1 96.38 11 ALA B C 1
ATOM 1406 O O . ALA B 1 11 ? 6.648 14.094 13.547 1 96.38 11 ALA B O 1
ATOM 1407 N N . ASP B 1 12 ? 6.914 14.469 11.375 1 96.12 12 ASP B N 1
ATOM 1408 C CA . ASP B 1 12 ? 5.973 13.422 10.977 1 96.12 12 ASP B CA 1
ATOM 1409 C C . ASP B 1 12 ? 6.25 12.945 9.555 1 96.12 12 ASP B C 1
ATOM 1411 O O . ASP B 1 12 ? 6.855 13.664 8.758 1 96.12 12 ASP B O 1
ATOM 1415 N N . ALA B 1 13 ? 5.898 11.711 9.32 1 97.19 13 ALA B N 1
ATOM 1416 C CA . ALA B 1 13 ? 6.055 11.156 7.977 1 97.19 13 ALA B CA 1
ATOM 1417 C C . ALA B 1 13 ? 5.008 10.078 7.703 1 97.19 13 ALA B C 1
ATOM 1419 O O . ALA B 1 13 ? 4.504 9.445 8.633 1 97.19 13 ALA B O 1
ATOM 1420 N N . CYS B 1 14 ? 4.66 9.969 6.465 1 97.19 14 CYS B N 1
ATOM 1421 C CA . CYS B 1 14 ? 3.898 8.828 5.957 1 97.19 14 CYS B CA 1
ATOM 1422 C C . CYS B 1 14 ? 4.766 7.945 5.07 1 97.19 14 CYS B C 1
ATOM 1424 O O . CYS B 1 14 ? 5.484 8.445 4.203 1 97.19 14 CYS B O 1
ATOM 1426 N N . VAL B 1 15 ? 4.691 6.629 5.363 1 98 15 VAL B N 1
ATOM 1427 C CA . VAL B 1 15 ? 5.523 5.676 4.629 1 98 15 VAL B CA 1
ATOM 1428 C C . VAL B 1 15 ? 4.664 4.516 4.141 1 98 15 VAL B C 1
ATOM 1430 O O . VAL B 1 15 ? 3.816 4.004 4.879 1 98 15 VAL B O 1
ATOM 1433 N N . TRP B 1 16 ? 4.867 4.109 2.85 1 98.25 16 TRP B N 1
ATOM 1434 C CA . TRP B 1 16 ? 4.07 2.992 2.346 1 98.25 16 TRP B CA 1
ATOM 1435 C C . TRP B 1 16 ? 4.793 2.283 1.203 1 98.25 16 TRP B C 1
ATOM 1437 O O . TRP B 1 16 ? 5.738 2.822 0.627 1 98.25 16 TRP B O 1
ATOM 1447 N N . PHE B 1 17 ? 4.336 1.054 0.955 1 98.19 17 PHE B N 1
ATOM 1448 C CA . PHE B 1 17 ? 4.797 0.321 -0.22 1 98.19 17 PHE B CA 1
ATOM 1449 C C . PHE B 1 17 ? 3.811 0.477 -1.373 1 98.19 17 PHE B C 1
ATOM 1451 O O . PHE B 1 17 ? 2.596 0.427 -1.171 1 98.19 17 PHE B O 1
ATOM 1458 N N . SER B 1 18 ? 4.293 0.792 -2.5 1 97.5 18 SER B N 1
ATOM 1459 C CA . SER B 1 18 ? 3.607 0.661 -3.781 1 97.5 18 SER B CA 1
ATOM 1460 C C . SER B 1 18 ? 4.32 -0.333 -4.691 1 97.5 18 SER B C 1
ATOM 1462 O O . SER B 1 18 ? 5.492 -0.143 -5.031 1 97.5 18 SER B O 1
ATOM 1464 N N . TYR B 1 19 ? 3.582 -1.453 -5.059 1 96.69 19 TYR B N 1
ATOM 1465 C CA . TYR B 1 19 ? 4.328 -2.504 -5.742 1 96.69 19 TYR B CA 1
ATOM 1466 C C . TYR B 1 19 ? 3.42 -3.291 -6.68 1 96.69 19 TYR B C 1
ATOM 1468 O O . TYR B 1 19 ? 2.193 -3.188 -6.602 1 96.69 19 TYR B O 1
ATOM 1476 N N . ALA B 1 20 ? 4.082 -4.043 -7.562 1 95.44 20 ALA B N 1
ATOM 1477 C CA . ALA B 1 20 ? 3.441 -5.012 -8.453 1 95.44 20 ALA B CA 1
ATOM 1478 C C . ALA B 1 20 ? 4.008 -6.41 -8.234 1 95.44 20 ALA B C 1
ATOM 1480 O O . ALA B 1 20 ? 5.215 -6.574 -8.031 1 95.44 20 ALA B O 1
ATOM 1481 N N . VAL B 1 21 ? 3.096 -7.367 -8.328 1 94.06 21 VAL B N 1
ATOM 1482 C CA . VAL B 1 21 ? 3.516 -8.758 -8.195 1 94.06 21 VAL B CA 1
ATOM 1483 C C . VAL B 1 21 ? 3.555 -9.422 -9.57 1 94.06 21 VAL B C 1
ATOM 1485 O O . VAL B 1 21 ? 2.568 -9.383 -10.312 1 94.06 21 VAL B O 1
ATOM 1488 N N . MET B 1 22 ? 4.727 -9.977 -9.82 1 91.56 22 MET B N 1
ATOM 1489 C CA . MET B 1 22 ? 4.914 -10.719 -11.062 1 91.56 22 MET B CA 1
ATOM 1490 C C . MET B 1 22 ? 4.953 -12.219 -10.805 1 91.56 22 MET B C 1
ATOM 1492 O O . MET B 1 22 ? 5.906 -12.727 -10.211 1 91.56 22 MET B O 1
ATOM 1496 N N . LEU B 1 23 ? 3.955 -12.93 -11.336 1 88.06 23 LEU B N 1
ATOM 1497 C CA . LEU B 1 23 ? 3.934 -14.375 -11.156 1 88.06 23 LEU B CA 1
ATOM 1498 C C . LEU B 1 23 ? 4.832 -15.062 -12.18 1 88.06 23 LEU B C 1
ATOM 1500 O O . LEU B 1 23 ? 5.016 -14.555 -13.289 1 88.06 23 LEU B O 1
ATOM 1504 N N . PRO B 1 24 ? 5.301 -16.219 -11.695 1 81.62 24 PRO B N 1
ATOM 1505 C CA . PRO B 1 24 ? 6.172 -16.938 -12.641 1 81.62 24 PRO B CA 1
ATOM 1506 C C . PRO B 1 24 ? 5.402 -17.547 -13.805 1 81.62 24 PRO B C 1
ATOM 1508 O O . PRO B 1 24 ? 4.207 -17.828 -13.68 1 81.62 24 PRO B O 1
ATOM 1511 N N . ASP B 1 25 ? 6.188 -17.672 -14.867 1 70.81 25 ASP B N 1
ATOM 1512 C CA . ASP B 1 25 ? 5.605 -18.391 -16 1 70.81 25 ASP B CA 1
ATOM 1513 C C . ASP B 1 25 ? 5.484 -19.891 -15.695 1 70.81 25 ASP B C 1
ATOM 1515 O O . ASP B 1 25 ? 6.328 -20.453 -15 1 70.81 25 ASP B O 1
ATOM 1519 N N . ILE B 1 26 ? 4.387 -20.422 -16.125 1 62.47 26 ILE B N 1
ATOM 1520 C CA . ILE B 1 26 ? 4.082 -21.828 -15.875 1 62.47 26 ILE B CA 1
ATOM 1521 C C . ILE B 1 26 ? 5.219 -22.703 -16.391 1 62.47 26 ILE B C 1
ATOM 1523 O O . ILE B 1 26 ? 5.551 -23.719 -15.789 1 62.47 26 ILE B O 1
ATOM 1527 N N . ASP B 1 27 ? 5.773 -22.281 -17.359 1 63.66 27 ASP B N 1
ATOM 1528 C CA . ASP B 1 27 ? 6.699 -23.188 -18.047 1 63.66 27 ASP B CA 1
ATOM 1529 C C . ASP B 1 27 ? 8.109 -23.062 -17.469 1 63.66 27 ASP B C 1
ATOM 1531 O O . ASP B 1 27 ? 9.031 -23.734 -17.922 1 63.66 27 ASP B O 1
ATOM 1535 N N . GLU B 1 28 ? 8.164 -22.297 -16.391 1 59.88 28 GLU B N 1
ATOM 1536 C CA . GLU B 1 28 ? 9.539 -22.109 -15.922 1 59.88 28 GLU B CA 1
ATOM 1537 C C . GLU B 1 28 ? 9.883 -23.078 -14.805 1 59.88 28 GLU B C 1
ATOM 1539 O O . GLU B 1 28 ? 9.039 -23.391 -13.953 1 59.88 28 GLU B O 1
ATOM 1544 N N . ASP B 1 29 ? 10.969 -23.828 -14.883 1 59.34 29 ASP B N 1
ATOM 1545 C CA . ASP B 1 29 ? 11.469 -24.781 -13.906 1 59.34 29 ASP B CA 1
ATOM 1546 C C . ASP B 1 29 ? 11.703 -24.109 -12.547 1 59.34 29 ASP B C 1
ATOM 1548 O O . ASP B 1 29 ? 11.328 -24.672 -11.508 1 59.34 29 ASP B O 1
ATOM 1552 N N . ASP B 1 30 ? 12.438 -23.031 -12.57 1 60.53 30 ASP B N 1
ATOM 1553 C CA . ASP B 1 30 ? 12.734 -22.281 -11.352 1 60.53 30 ASP B CA 1
ATOM 1554 C C . ASP B 1 30 ? 11.758 -21.125 -11.164 1 60.53 30 ASP B C 1
ATOM 1556 O O . ASP B 1 30 ? 12.023 -20 -11.586 1 60.53 30 ASP B O 1
ATOM 1560 N N . LYS B 1 31 ? 10.633 -21.438 -10.422 1 79.56 31 LYS B N 1
ATOM 1561 C CA . LYS B 1 31 ? 9.539 -20.469 -10.352 1 79.56 31 LYS B CA 1
ATOM 1562 C C . LYS B 1 31 ? 9.766 -19.469 -9.227 1 79.56 31 LYS B C 1
ATOM 1564 O O . LYS B 1 31 ? 10.078 -19.859 -8.094 1 79.56 31 LYS B O 1
ATOM 1569 N N . GLU B 1 32 ? 10.008 -18.266 -9.664 1 85.56 32 GLU B N 1
ATOM 1570 C CA . GLU B 1 32 ? 10.125 -17.188 -8.688 1 85.56 32 GLU B CA 1
ATOM 1571 C C . GLU B 1 32 ? 9.039 -16.141 -8.898 1 85.56 32 GLU B C 1
ATOM 1573 O O . GLU B 1 32 ? 8.695 -15.82 -10.039 1 85.56 32 GLU B O 1
ATOM 1578 N N . VAL B 1 33 ? 8.555 -15.773 -7.746 1 89.69 33 VAL B N 1
ATOM 1579 C CA . VAL B 1 33 ? 7.707 -14.586 -7.75 1 89.69 33 VAL B CA 1
ATOM 1580 C C . VAL B 1 33 ? 8.578 -13.336 -7.629 1 89.69 33 VAL B C 1
ATOM 1582 O O . VAL B 1 33 ? 9.461 -13.266 -6.773 1 89.69 33 VAL B O 1
ATOM 1585 N N . THR B 1 34 ? 8.328 -12.438 -8.523 1 92.25 34 THR B N 1
ATOM 1586 C CA . THR B 1 34 ? 9.039 -11.164 -8.445 1 92.25 34 THR B CA 1
ATOM 1587 C C . THR B 1 34 ? 8.102 -10.047 -8 1 92.25 34 THR B C 1
ATOM 1589 O O . THR B 1 34 ? 6.977 -9.945 -8.484 1 92.25 34 THR B O 1
ATOM 1592 N N . VAL B 1 35 ? 8.547 -9.32 -7.004 1 94.56 35 VAL B N 1
ATOM 1593 C CA . VAL B 1 35 ? 7.824 -8.133 -6.555 1 94.56 35 VAL B CA 1
ATOM 1594 C C . VAL B 1 35 ? 8.648 -6.883 -6.859 1 94.56 35 VAL B C 1
ATOM 1596 O O . VAL B 1 35 ? 9.758 -6.723 -6.352 1 94.56 35 VAL B O 1
ATOM 1599 N N . ILE B 1 36 ? 8.102 -6.004 -7.715 1 95.12 36 ILE B N 1
ATOM 1600 C CA . ILE B 1 36 ? 8.789 -4.781 -8.117 1 95.12 36 ILE B CA 1
ATOM 1601 C C . ILE B 1 36 ? 8.008 -3.564 -7.621 1 95.12 36 ILE B C 1
ATOM 1603 O O . ILE B 1 36 ? 6.801 -3.463 -7.844 1 95.12 36 ILE B O 1
ATOM 1607 N N . GLY B 1 37 ? 8.758 -2.67 -6.969 1 95.38 37 GLY B N 1
ATOM 1608 C CA . GLY B 1 37 ? 8.016 -1.522 -6.48 1 95.38 37 GLY B CA 1
ATOM 1609 C C . GLY B 1 37 ? 8.883 -0.51 -5.758 1 95.38 37 GLY B C 1
ATOM 1610 O O . GLY B 1 37 ? 10.078 -0.391 -6.047 1 95.38 37 GLY B O 1
ATOM 1611 N N . ASN B 1 38 ? 8.164 0.258 -4.945 1 95.62 38 ASN B N 1
ATOM 1612 C CA . ASN B 1 38 ? 8.789 1.354 -4.211 1 95.62 38 ASN B CA 1
ATOM 1613 C C . ASN B 1 38 ? 8.359 1.367 -2.75 1 95.62 38 ASN B C 1
ATOM 1615 O O . ASN B 1 38 ? 7.219 1.021 -2.43 1 95.62 38 ASN B O 1
ATOM 1619 N N . MET B 1 39 ? 9.289 1.658 -1.978 1 96.62 39 MET B N 1
ATOM 1620 C CA . MET B 1 39 ? 8.961 2.225 -0.674 1 96.62 39 MET B CA 1
ATOM 1621 C C . MET B 1 39 ? 9.016 3.748 -0.711 1 96.62 39 MET B C 1
ATOM 1623 O O . MET B 1 39 ? 10.047 4.328 -1.041 1 96.62 39 MET B O 1
ATOM 1627 N N . ILE B 1 40 ? 7.934 4.395 -0.325 1 97.56 40 ILE B N 1
ATOM 1628 C CA . ILE B 1 40 ? 7.852 5.848 -0.447 1 97.56 40 ILE B CA 1
ATOM 1629 C C . ILE B 1 40 ? 7.719 6.473 0.938 1 97.56 40 ILE B C 1
ATOM 1631 O O . ILE B 1 40 ? 6.945 5.996 1.771 1 97.56 40 ILE B O 1
ATOM 1635 N N . ILE B 1 41 ? 8.508 7.461 1.155 1 97.38 41 ILE B N 1
ATOM 1636 C CA . ILE B 1 41 ? 8.461 8.25 2.381 1 97.38 41 ILE B CA 1
ATOM 1637 C C . ILE B 1 41 ? 8.055 9.688 2.057 1 97.38 41 ILE B C 1
ATOM 1639 O O . ILE B 1 41 ? 8.688 10.344 1.224 1 97.38 41 ILE B O 1
ATOM 1643 N N . LYS B 1 42 ? 7.02 10.156 2.699 1 97.19 42 LYS B N 1
ATOM 1644 C CA . LYS B 1 42 ? 6.613 11.547 2.568 1 97.19 42 LYS B CA 1
ATOM 1645 C C . LYS B 1 42 ? 6.73 12.281 3.9 1 97.19 42 LYS B C 1
ATOM 1647 O O . LYS B 1 42 ? 6.211 11.828 4.918 1 97.19 42 LYS B O 1
ATOM 1652 N N . ASN B 1 43 ? 7.426 13.367 3.881 1 97.69 43 ASN B N 1
ATOM 1653 C CA . ASN B 1 43 ? 7.449 14.234 5.059 1 97.69 43 ASN B CA 1
ATOM 1654 C C . ASN B 1 43 ? 6.133 14.992 5.223 1 97.69 43 ASN B C 1
ATOM 1656 O O . ASN B 1 43 ? 5.852 15.93 4.473 1 97.69 43 ASN B O 1
ATOM 1660 N N . THR B 1 44 ? 5.371 14.602 6.219 1 95.56 44 THR B N 1
ATOM 1661 C CA . THR B 1 44 ? 4.062 15.211 6.434 1 95.56 44 THR B CA 1
ATOM 1662 C C . THR B 1 44 ? 4.105 16.188 7.605 1 95.56 44 THR B C 1
ATOM 1664 O O . THR B 1 44 ? 3.074 16.719 8.016 1 95.56 44 THR B O 1
ATOM 1667 N N . GLY B 1 45 ? 5.238 16.344 8.125 1 95 45 GLY B N 1
ATOM 1668 C CA . GLY B 1 45 ? 5.414 17.312 9.195 1 95 45 GLY B CA 1
ATOM 1669 C C . GLY B 1 45 ? 5.824 18.688 8.695 1 95 45 GLY B C 1
ATOM 1670 O O . GLY B 1 45 ? 5.773 18.953 7.496 1 95 45 GLY B O 1
ATOM 1671 N N . THR B 1 46 ? 6.191 19.516 9.688 1 95.81 46 THR B N 1
ATOM 1672 C CA . THR B 1 46 ? 6.633 20.859 9.352 1 95.81 46 THR B CA 1
ATOM 1673 C C . THR B 1 46 ? 8.141 21 9.547 1 95.81 46 THR B C 1
ATOM 1675 O O . THR B 1 46 ? 8.742 21.984 9.102 1 95.81 46 THR B O 1
ATOM 1678 N N . SER B 1 47 ? 8.719 20.047 10.086 1 96.69 47 SER B N 1
ATOM 1679 C CA . SER B 1 47 ? 10.164 20.062 10.289 1 96.69 47 SER B CA 1
ATOM 1680 C C . SER B 1 47 ? 10.891 19.359 9.148 1 96.69 47 SER B C 1
ATOM 1682 O O . SER B 1 47 ? 10.344 18.438 8.523 1 96.69 47 SER B O 1
ATOM 1684 N N . ILE B 1 48 ? 12.07 19.75 8.977 1 97.44 48 ILE B N 1
ATOM 1685 C CA . ILE B 1 48 ? 12.969 19.016 8.086 1 97.44 48 ILE B CA 1
ATOM 1686 C C . ILE B 1 48 ? 13.391 17.703 8.742 1 97.44 48 ILE B C 1
ATOM 1688 O O . ILE B 1 48 ? 13.695 17.672 9.938 1 97.44 48 ILE B O 1
ATOM 1692 N N . LEU B 1 49 ? 13.352 16.688 8.023 1 97.81 49 LEU B N 1
ATOM 1693 C CA . LEU B 1 49 ? 13.844 15.406 8.523 1 97.81 49 LEU B CA 1
ATOM 1694 C C . LEU B 1 49 ? 15.266 15.141 8.047 1 97.81 49 LEU B C 1
ATOM 1696 O O . LEU B 1 49 ? 15.5 14.938 6.855 1 97.81 49 LEU B O 1
ATOM 1700 N N . ASN B 1 50 ? 16.172 15.023 9.008 1 98 50 ASN B N 1
ATOM 1701 C CA . ASN B 1 50 ? 17.578 14.906 8.695 1 98 50 ASN B CA 1
ATOM 1702 C C . ASN B 1 50 ? 18.062 13.453 8.797 1 98 50 ASN B C 1
ATOM 1704 O O . ASN B 1 50 ? 17.609 12.711 9.664 1 98 50 ASN B O 1
ATOM 1708 N N . ASN B 1 51 ? 18.969 13.117 7.914 1 97.06 51 ASN B N 1
ATOM 1709 C CA . ASN B 1 51 ? 19.641 11.82 7.934 1 97.06 51 ASN B CA 1
ATOM 1710 C C . ASN B 1 51 ? 18.641 10.672 7.855 1 97.06 51 ASN B C 1
ATOM 1712 O O . ASN B 1 51 ? 18.625 9.789 8.719 1 97.06 51 ASN B O 1
ATOM 1716 N N . PRO B 1 52 ? 17.938 10.656 6.758 1 97.75 52 PRO B N 1
ATOM 1717 C CA . PRO B 1 52 ? 16.938 9.586 6.598 1 97.75 52 PRO B CA 1
ATOM 1718 C C . PRO B 1 52 ? 17.578 8.203 6.492 1 97.75 52 PRO B C 1
ATOM 1720 O O . PRO B 1 52 ? 18.656 8.055 5.895 1 97.75 52 PRO B O 1
ATOM 1723 N N . MET B 1 53 ? 16.891 7.227 7.086 1 97.31 53 MET B N 1
ATOM 1724 C CA . MET B 1 53 ? 17.281 5.82 7.055 1 97.31 53 MET B CA 1
ATOM 1725 C C . MET B 1 53 ? 16.047 4.918 7.031 1 97.31 53 MET B C 1
ATOM 1727 O O . MET B 1 53 ? 15.023 5.246 7.625 1 97.31 53 MET B O 1
ATOM 1731 N N . ILE B 1 54 ? 16.234 3.797 6.344 1 97.38 54 ILE B N 1
ATOM 1732 C CA . ILE B 1 54 ? 15.109 2.861 6.344 1 97.38 54 ILE B CA 1
ATOM 1733 C C . ILE B 1 54 ? 15.602 1.478 6.77 1 97.38 54 ILE B C 1
ATOM 1735 O O . ILE B 1 54 ? 16.797 1.18 6.688 1 97.38 54 ILE B O 1
ATOM 1739 N N . CYS B 1 55 ? 14.703 0.721 7.211 1 97.19 55 CYS B N 1
ATOM 1740 C CA . CYS B 1 55 ? 14.906 -0.701 7.465 1 97.19 55 CYS B CA 1
ATOM 1741 C C . CYS B 1 55 ? 13.859 -1.54 6.746 1 97.19 55 CYS B C 1
ATOM 1743 O O . CYS B 1 55 ? 12.656 -1.317 6.918 1 97.19 55 CYS B O 1
ATOM 1745 N N . ILE B 1 56 ? 14.32 -2.387 5.918 1 95.69 56 ILE B N 1
ATOM 1746 C CA . ILE B 1 56 ? 13.461 -3.408 5.328 1 95.69 56 ILE B CA 1
ATOM 1747 C C . ILE B 1 56 ? 13.672 -4.738 6.051 1 95.69 56 ILE B C 1
ATOM 1749 O O . ILE B 1 56 ? 14.781 -5.277 6.066 1 95.69 56 ILE B O 1
ATOM 1753 N N . ARG B 1 57 ? 12.641 -5.227 6.605 1 95.62 57 ARG B N 1
ATOM 1754 C CA . ARG B 1 57 ? 12.734 -6.473 7.359 1 95.62 57 ARG B CA 1
ATOM 1755 C C . ARG B 1 57 ? 11.984 -7.594 6.652 1 95.62 57 ARG B C 1
ATOM 1757 O O . ARG B 1 57 ? 10.773 -7.488 6.422 1 95.62 57 ARG B O 1
ATOM 1764 N N . ILE B 1 58 ? 12.734 -8.664 6.438 1 92.81 58 ILE B N 1
ATOM 1765 C CA . ILE B 1 58 ? 12.164 -9.859 5.82 1 92.81 58 ILE B CA 1
ATOM 1766 C C . ILE B 1 58 ? 12.031 -10.969 6.859 1 92.81 58 ILE B C 1
ATOM 1768 O O . ILE B 1 58 ? 13.031 -11.414 7.43 1 92.81 58 ILE B O 1
ATOM 1772 N N . LYS B 1 59 ? 10.859 -11.414 7.199 1 87.5 59 LYS B N 1
ATOM 1773 C CA . LYS B 1 59 ? 10.641 -12.375 8.281 1 87.5 59 LYS B CA 1
ATOM 1774 C C . LYS B 1 59 ? 10.969 -13.797 7.832 1 87.5 59 LYS B C 1
ATOM 1776 O O . LYS B 1 59 ? 11.453 -14.609 8.625 1 87.5 59 LYS B O 1
ATOM 1781 N N . SER B 1 60 ? 10.664 -14.367 6.824 1 78 60 SER B N 1
ATOM 1782 C CA . SER B 1 60 ? 11.109 -15.656 6.305 1 78 60 SER B CA 1
ATOM 1783 C C . SER B 1 60 ? 12.172 -15.477 5.219 1 78 60 SER B C 1
ATOM 1785 O O . SER B 1 60 ? 11.906 -15.734 4.043 1 78 60 SER B O 1
ATOM 1787 N N . PRO B 1 61 ? 13.289 -15.219 5.871 1 62.5 61 PRO B N 1
ATOM 1788 C CA . PRO B 1 61 ? 14.312 -14.711 4.957 1 62.5 61 PRO B CA 1
ATOM 1789 C C . PRO B 1 61 ? 14.93 -15.805 4.094 1 62.5 61 PRO B C 1
ATOM 1791 O O . PRO B 1 61 ? 15.516 -15.516 3.049 1 62.5 61 PRO B O 1
ATOM 1794 N N . GLU B 1 62 ? 14.555 -16.938 4.586 1 70.75 62 GLU B N 1
ATOM 1795 C CA . GLU B 1 62 ? 15.258 -17.969 3.822 1 70.75 62 GLU B CA 1
ATOM 1796 C C . GLU B 1 62 ? 14.844 -17.953 2.354 1 70.75 62 GLU B C 1
ATOM 1798 O O . GLU B 1 62 ? 13.648 -17.953 2.041 1 70.75 62 GLU B O 1
ATOM 1803 N N . ASN B 1 63 ? 15.648 -17.484 1.5 1 74.94 63 ASN B N 1
ATOM 1804 C CA . ASN B 1 63 ? 15.562 -17.625 0.05 1 74.94 63 ASN B CA 1
ATOM 1805 C C . ASN B 1 63 ? 14.922 -16.391 -0.591 1 74.94 63 ASN B C 1
ATOM 1807 O O . ASN B 1 63 ? 14.547 -16.422 -1.764 1 74.94 63 ASN B O 1
ATOM 1811 N N . VAL B 1 64 ? 14.539 -15.375 0.266 1 86 64 VAL B N 1
ATOM 1812 C CA . VAL B 1 64 ? 14.07 -14.141 -0.361 1 86 64 VAL B CA 1
ATOM 1813 C C . VAL B 1 64 ? 15.266 -13.227 -0.629 1 86 64 VAL B C 1
ATOM 1815 O O . VAL B 1 64 ? 16.094 -13 0.254 1 86 64 VAL B O 1
ATOM 1818 N N . ARG B 1 65 ? 15.344 -12.766 -1.783 1 86.5 65 ARG B N 1
ATOM 1819 C CA . ARG B 1 65 ? 16.422 -11.852 -2.158 1 86.5 65 ARG B CA 1
ATOM 1820 C C . ARG B 1 65 ? 15.891 -10.43 -2.342 1 86.5 65 ARG B C 1
ATOM 1822 O O . ARG B 1 65 ? 14.914 -10.219 -3.061 1 86.5 65 ARG B O 1
ATOM 1829 N N . LEU B 1 66 ? 16.547 -9.531 -1.607 1 90.5 66 LEU B N 1
ATOM 1830 C CA . LEU B 1 66 ? 16.203 -8.117 -1.77 1 90.5 66 LEU B CA 1
ATOM 1831 C C . LEU B 1 66 ? 17.156 -7.445 -2.76 1 90.5 66 LEU B C 1
ATOM 1833 O O . LEU B 1 66 ? 18.375 -7.547 -2.629 1 90.5 66 LEU B O 1
ATOM 1837 N N . GLY B 1 67 ? 16.516 -6.824 -3.746 1 88.94 67 GLY B N 1
ATOM 1838 C CA . GLY B 1 67 ? 17.234 -5.984 -4.688 1 88.94 67 GLY B CA 1
ATOM 1839 C C . GLY B 1 67 ? 16.656 -4.586 -4.805 1 88.94 67 GLY B C 1
ATOM 1840 O O . GLY B 1 67 ? 15.859 -4.168 -3.961 1 88.94 67 GLY B O 1
ATOM 1841 N N . GLY B 1 68 ? 17.125 -3.885 -5.898 1 86.38 68 GLY B N 1
ATOM 1842 C CA . GLY B 1 68 ? 16.719 -2.504 -6.109 1 86.38 68 GLY B CA 1
ATOM 1843 C C . GLY B 1 68 ? 17.891 -1.573 -6.383 1 86.38 68 GLY B C 1
ATOM 1844 O O . GLY B 1 68 ? 18.938 -2.008 -6.867 1 86.38 68 GLY B O 1
ATOM 1845 N N . LYS B 1 69 ? 17.531 -0.267 -6.246 1 84.12 69 LYS B N 1
ATOM 1846 C CA . LYS B 1 69 ? 18.562 0.728 -6.539 1 84.12 69 LYS B CA 1
ATOM 1847 C C . LYS B 1 69 ? 19.531 0.869 -5.371 1 84.12 69 LYS B C 1
ATOM 1849 O O . LYS B 1 69 ? 19.562 1.903 -4.703 1 84.12 69 LYS B O 1
ATOM 1854 N N . ILE B 1 70 ? 20.266 -0.233 -5.176 1 82.94 70 ILE B N 1
ATOM 1855 C CA . ILE B 1 70 ? 21.266 -0.29 -4.117 1 82.94 70 ILE B CA 1
ATOM 1856 C C . ILE B 1 70 ? 22.672 -0.296 -4.734 1 82.94 70 ILE B C 1
ATOM 1858 O O . ILE B 1 70 ? 22.969 -1.121 -5.602 1 82.94 70 ILE B O 1
ATOM 1862 N N . GLY B 1 71 ? 23.516 0.484 -4.445 1 71.31 71 GLY B N 1
ATOM 1863 C CA . GLY B 1 71 ? 24.891 0.501 -4.914 1 71.31 71 GLY B CA 1
ATOM 1864 C C . GLY B 1 71 ? 25.547 1.864 -4.789 1 71.31 71 GLY B C 1
ATOM 1865 O O . GLY B 1 71 ? 24.875 2.861 -4.523 1 71.31 71 GLY B O 1
ATOM 1866 N N . SER B 1 72 ? 26.938 1.731 -4.746 1 57.91 72 SER B N 1
ATOM 1867 C CA . SER B 1 72 ? 27.812 2.865 -4.504 1 57.91 72 SER B CA 1
ATOM 1868 C C . SER B 1 72 ? 27.641 3.939 -5.57 1 57.91 72 SER B C 1
ATOM 1870 O O . SER B 1 72 ? 27.25 3.645 -6.699 1 57.91 72 SER B O 1
ATOM 1872 N N . VAL B 1 73 ? 27.703 5.227 -5.098 1 51.59 73 VAL B N 1
ATOM 1873 C CA . VAL B 1 73 ? 27.734 6.441 -5.906 1 51.59 73 VAL B CA 1
ATOM 1874 C C . VAL B 1 73 ? 28.625 6.223 -7.133 1 51.59 73 VAL B C 1
ATOM 1876 O O . VAL B 1 73 ? 28.281 6.672 -8.234 1 51.59 73 VAL B O 1
ATOM 1879 N N . THR B 1 74 ? 29.766 5.676 -6.836 1 46.41 74 THR B N 1
ATOM 1880 C CA . THR B 1 74 ? 30.734 5.609 -7.93 1 46.41 74 THR B CA 1
ATOM 1881 C C . THR B 1 74 ? 30.25 4.637 -9.008 1 46.41 74 THR B C 1
ATOM 1883 O O . THR B 1 74 ? 30.484 4.863 -10.195 1 46.41 74 THR B O 1
ATOM 1886 N N . HIS B 1 75 ? 30.016 3.514 -8.516 1 43.28 75 HIS B N 1
ATOM 1887 C CA . HIS B 1 75 ? 29.703 2.494 -9.516 1 43.28 75 HIS B CA 1
ATOM 1888 C C . HIS B 1 75 ? 28.312 2.699 -10.094 1 43.28 75 HIS B C 1
ATOM 1890 O O . HIS B 1 75 ? 27.922 2.014 -11.047 1 43.28 75 HIS B O 1
ATOM 1896 N N . THR B 1 76 ? 27.578 3.25 -9.352 1 40.28 76 THR B N 1
ATOM 1897 C CA . THR B 1 76 ? 26.25 3.467 -9.914 1 40.28 76 THR B CA 1
ATOM 1898 C C . THR B 1 76 ? 26.312 4.453 -11.078 1 40.28 76 THR B C 1
ATOM 1900 O O . THR B 1 76 ? 25.281 4.984 -11.5 1 40.28 76 THR B O 1
ATOM 1903 N N . ALA B 1 77 ? 27.578 4.891 -11.383 1 37.88 77 ALA B N 1
ATOM 1904 C CA . ALA B 1 77 ? 27.688 5.711 -12.594 1 37.88 77 ALA B CA 1
ATOM 1905 C C . ALA B 1 77 ? 26.828 5.145 -13.719 1 37.88 77 ALA B C 1
ATOM 1907 O O . ALA B 1 77 ? 26.375 5.883 -14.602 1 37.88 77 ALA B O 1
ATOM 1908 N N . LEU B 1 78 ? 27.078 3.852 -13.977 1 37.94 78 LEU B N 1
ATOM 1909 C CA . LEU B 1 78 ? 26.578 3.268 -15.219 1 37.94 78 LEU B CA 1
ATOM 1910 C C . LEU B 1 78 ? 25.062 3.295 -15.266 1 37.94 78 LEU B C 1
ATOM 1912 O O . LEU B 1 78 ? 24.469 3.355 -16.344 1 37.94 78 LEU B O 1
ATOM 1916 N N . MET B 1 79 ? 24.359 2.586 -14.242 1 35.84 79 MET B N 1
ATOM 1917 C CA . MET B 1 79 ? 22.969 2.525 -14.664 1 35.84 79 MET B CA 1
ATOM 1918 C C . MET B 1 79 ? 22.297 3.895 -14.547 1 35.84 79 MET B C 1
ATOM 1920 O O . MET B 1 79 ? 21.891 4.301 -13.461 1 35.84 79 MET B O 1
ATOM 1924 N N . ILE B 1 80 ? 22.844 4.867 -15.031 1 39 80 ILE B N 1
ATOM 1925 C CA . ILE B 1 80 ? 22.141 6.094 -15.391 1 39 80 ILE B CA 1
ATOM 1926 C C . ILE B 1 80 ? 20.688 5.77 -15.758 1 39 80 ILE B C 1
ATOM 1928 O O . ILE B 1 80 ? 20.422 5.34 -16.875 1 39 80 ILE B O 1
ATOM 1932 N N . ASP B 1 81 ? 20.125 4.781 -15.188 1 40.03 81 ASP B N 1
ATOM 1933 C CA . ASP B 1 81 ? 18.734 4.75 -15.641 1 40.03 81 ASP B CA 1
ATOM 1934 C C . ASP B 1 81 ? 18.094 6.133 -15.547 1 40.03 81 ASP B C 1
ATOM 1936 O O . ASP B 1 81 ? 18.469 6.938 -14.695 1 40.03 81 ASP B O 1
ATOM 1940 N N . GLY B 1 82 ? 18.078 6.832 -16.578 1 42.94 82 GLY B N 1
ATOM 1941 C CA . GLY B 1 82 ? 17.375 8.078 -16.812 1 42.94 82 GLY B CA 1
ATOM 1942 C C . GLY B 1 82 ? 16.406 8.445 -15.703 1 42.94 82 GLY B C 1
ATOM 1943 O O . GLY B 1 82 ? 15.758 9.492 -15.758 1 42.94 82 GLY B O 1
ATOM 1944 N N . THR B 1 83 ? 16.094 7.426 -14.891 1 49.22 83 THR B N 1
ATOM 1945 C CA . THR B 1 83 ? 15.141 7.906 -13.891 1 49.22 83 THR B CA 1
ATOM 1946 C C . THR B 1 83 ? 15.859 8.5 -12.688 1 49.22 83 THR B C 1
ATOM 1948 O O . THR B 1 83 ? 16.844 7.934 -12.211 1 49.22 83 THR B O 1
ATOM 1951 N N . ASN B 1 84 ? 16.422 9.719 -12.758 1 58.03 84 ASN B N 1
ATOM 1952 C CA . ASN B 1 84 ? 16.938 10.586 -11.695 1 58.03 84 ASN B CA 1
ATOM 1953 C C . ASN B 1 84 ? 16.453 10.133 -10.32 1 58.03 84 ASN B C 1
ATOM 1955 O O . ASN B 1 84 ? 16.219 10.961 -9.438 1 58.03 84 ASN B O 1
ATOM 1959 N N . SER B 1 85 ? 16.344 8.789 -10.164 1 68.81 85 SER B N 1
ATOM 1960 C CA . SER B 1 85 ? 15.852 8.367 -8.859 1 68.81 85 SER B CA 1
ATOM 1961 C C . SER B 1 85 ? 17 8.141 -7.875 1 68.81 85 SER B C 1
ATOM 1963 O O . SER B 1 85 ? 18.125 7.875 -8.289 1 68.81 85 SER B O 1
ATOM 1965 N N . GLU B 1 86 ? 16.906 8.344 -6.578 1 83.31 86 GLU B N 1
ATOM 1966 C CA . GLU B 1 86 ? 17.844 8.203 -5.469 1 83.31 86 GLU B CA 1
ATOM 1967 C C . GLU B 1 86 ? 18.375 6.773 -5.363 1 83.31 86 GLU B C 1
ATOM 1969 O O . GLU B 1 86 ? 17.609 5.816 -5.535 1 83.31 86 GLU B O 1
ATOM 1974 N N . ALA B 1 87 ? 19.688 6.598 -5.348 1 87.19 87 ALA B N 1
ATOM 1975 C CA . ALA B 1 87 ? 20.281 5.309 -5.008 1 87.19 87 ALA B CA 1
ATOM 1976 C C . ALA B 1 87 ? 20.547 5.203 -3.51 1 87.19 87 ALA B C 1
ATOM 1978 O O . ALA B 1 87 ? 20.625 6.219 -2.814 1 87.19 87 ALA B O 1
ATOM 1979 N N . TRP B 1 88 ? 20.609 3.939 -3.061 1 92 88 TRP B N 1
ATOM 1980 C CA . TRP B 1 88 ? 20.781 3.682 -1.634 1 92 88 TRP B CA 1
ATOM 1981 C C . TRP B 1 88 ? 21.984 2.793 -1.38 1 92 88 TRP B C 1
ATOM 1983 O O . TRP B 1 88 ? 22.5 2.148 -2.299 1 92 88 TRP B O 1
ATOM 1993 N N . HIS B 1 89 ? 22.438 2.846 -0.116 1 89.94 89 HIS B N 1
ATOM 1994 C CA . HIS B 1 89 ? 23.516 1.954 0.29 1 89.94 89 HIS B CA 1
ATOM 1995 C C . HIS B 1 89 ? 23.266 1.384 1.682 1 89.94 89 HIS B C 1
ATOM 1997 O O . HIS B 1 89 ? 22.547 1.986 2.484 1 89.94 89 HIS B O 1
ATOM 2003 N N . TYR B 1 90 ? 23.859 0.223 1.915 1 91.12 90 TYR B N 1
ATOM 2004 C CA . TYR B 1 90 ? 23.75 -0.396 3.232 1 91.12 90 TYR B CA 1
ATOM 2005 C C . TYR B 1 90 ? 24.516 0.411 4.277 1 91.12 90 TYR B C 1
ATOM 2007 O O . TYR B 1 90 ? 25.609 0.906 4.012 1 91.12 90 TYR B O 1
ATOM 2015 N N . PHE B 1 91 ? 23.953 0.445 5.344 1 87.25 91 PHE B N 1
ATOM 2016 C CA . PHE B 1 91 ? 24.5 1.229 6.445 1 87.25 91 PHE B CA 1
ATOM 2017 C C . PHE B 1 91 ? 25.703 0.522 7.066 1 87.25 91 PHE B C 1
ATOM 2019 O O . PHE B 1 91 ? 26.719 1.157 7.371 1 87.25 91 PHE B O 1
ATOM 2026 N N . HIS B 1 92 ? 25.625 -0.727 7.258 1 83.88 92 HIS B N 1
ATOM 2027 C CA . HIS B 1 92 ? 26.688 -1.485 7.906 1 83.88 92 HIS B CA 1
ATOM 2028 C C . HIS B 1 92 ? 27.578 -2.176 6.875 1 83.88 92 HIS B C 1
ATOM 2030 O O . HIS B 1 92 ? 27.094 -2.613 5.828 1 83.88 92 HIS B O 1
ATOM 2036 N N . GLU B 1 93 ? 28.766 -2.338 7.211 1 82.44 93 GLU B N 1
ATOM 2037 C CA . GLU B 1 93 ? 29.703 -3.039 6.34 1 82.44 93 GLU B CA 1
ATOM 2038 C C . GLU B 1 93 ? 29.406 -4.531 6.285 1 82.44 93 GLU B C 1
ATOM 2040 O O . GLU B 1 93 ? 29.516 -5.16 5.23 1 82.44 93 GLU B O 1
ATOM 2045 N N . ASN B 1 94 ? 29.016 -5.055 7.395 1 86.44 94 ASN B N 1
ATOM 2046 C CA . ASN B 1 94 ? 28.688 -6.477 7.453 1 86.44 94 ASN B CA 1
ATOM 2047 C C . ASN B 1 94 ? 27.203 -6.723 7.203 1 86.44 94 ASN B C 1
ATOM 2049 O O . ASN B 1 94 ? 26.609 -7.578 7.848 1 86.44 94 ASN B O 1
ATOM 2053 N N . TRP B 1 95 ? 26.703 -6.031 6.316 1 81 95 TRP B N 1
ATOM 2054 C CA . TRP B 1 95 ? 25.266 -6.008 6.105 1 81 95 TRP B CA 1
ATOM 2055 C C . TRP B 1 95 ? 24.75 -7.383 5.684 1 81 95 TRP B C 1
ATOM 2057 O O . TRP B 1 95 ? 23.656 -7.789 6.07 1 81 95 TRP B O 1
ATOM 2067 N N . LYS B 1 96 ? 25.516 -8.109 4.902 1 82.19 96 LYS B N 1
ATOM 2068 C CA . LYS B 1 96 ? 25.078 -9.414 4.406 1 82.19 96 LYS B CA 1
ATOM 2069 C C . LYS B 1 96 ? 24.812 -10.383 5.555 1 82.19 96 LYS B C 1
ATOM 2071 O O . LYS B 1 96 ? 23.766 -11.023 5.602 1 82.19 96 LYS B O 1
ATOM 2076 N N . GLU B 1 97 ? 25.75 -10.422 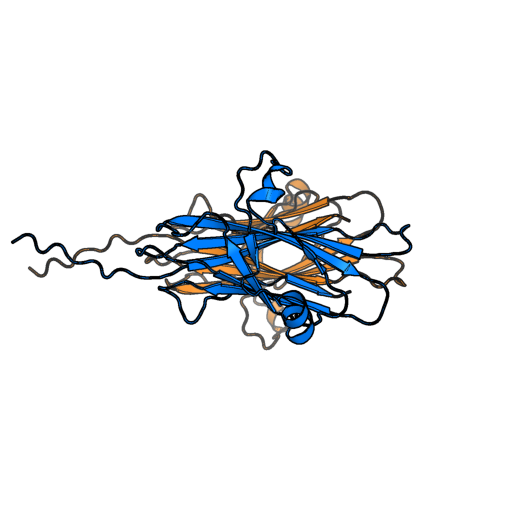6.398 1 83.5 97 GLU B N 1
ATOM 2077 C CA . GLU B 1 97 ? 25.609 -11.305 7.555 1 83.5 97 GLU B CA 1
ATOM 2078 C C . GLU B 1 97 ? 24.453 -10.875 8.445 1 83.5 97 GLU B C 1
ATOM 2080 O O . GLU B 1 97 ? 23.688 -11.711 8.922 1 83.5 97 GLU B O 1
ATOM 2085 N N . GLN B 1 98 ? 24.359 -9.625 8.641 1 83.62 98 GLN B N 1
ATOM 2086 C CA . GLN B 1 98 ? 23.297 -9.094 9.477 1 83.62 98 GLN B CA 1
ATOM 2087 C C . GLN B 1 98 ? 21.922 -9.375 8.867 1 83.62 98 GLN B C 1
ATOM 2089 O O . GLN B 1 98 ? 21 -9.789 9.562 1 83.62 98 GLN B O 1
ATOM 2094 N N . ALA B 1 99 ? 21.844 -9.117 7.652 1 84.69 99 ALA B N 1
ATOM 2095 C CA . ALA B 1 99 ? 20.594 -9.352 6.953 1 84.69 99 ALA B CA 1
ATOM 2096 C C . ALA B 1 99 ? 20.203 -10.828 7.012 1 84.69 99 ALA B C 1
ATOM 2098 O O . ALA B 1 99 ? 19.016 -11.164 7.164 1 84.69 99 ALA B O 1
ATOM 2099 N N . GLU B 1 100 ? 21.094 -11.695 6.84 1 84 100 GLU B N 1
ATOM 2100 C CA . GLU B 1 100 ? 20.828 -13.133 6.875 1 84 100 GLU B CA 1
ATOM 2101 C C . GLU B 1 100 ? 20.391 -13.578 8.266 1 84 100 GLU B C 1
ATOM 2103 O O . GLU B 1 100 ? 19.5 -14.422 8.391 1 84 100 GLU B O 1
ATOM 2108 N N . LYS B 1 101 ? 20.922 -12.984 9.234 1 84.62 101 LYS B N 1
ATOM 2109 C CA . LYS B 1 101 ? 20.641 -13.383 10.617 1 84.62 101 LYS B CA 1
ATOM 2110 C C . LYS B 1 101 ? 19.328 -12.781 11.109 1 84.62 101 LYS B C 1
ATOM 2112 O O . LYS B 1 101 ? 18.547 -13.461 11.766 1 84.62 101 LYS B O 1
ATOM 2117 N N . THR B 1 102 ? 19.078 -11.586 10.812 1 87.06 102 THR B N 1
ATOM 2118 C CA . THR B 1 102 ? 17.953 -10.867 11.422 1 87.06 102 THR B CA 1
ATOM 2119 C C . THR B 1 102 ? 16.828 -10.672 10.414 1 87.06 102 THR B C 1
ATOM 2121 O O . THR B 1 102 ? 15.688 -10.383 10.797 1 87.06 102 THR B O 1
ATOM 2124 N N . GLY B 1 103 ? 17.172 -10.734 9.148 1 91.44 103 GLY B N 1
ATOM 2125 C CA . GLY B 1 103 ? 16.234 -10.383 8.094 1 91.44 103 GLY B CA 1
ATOM 2126 C C . GLY B 1 103 ? 16.094 -8.891 7.883 1 91.44 103 GLY B C 1
ATOM 2127 O O . GLY B 1 103 ? 15.25 -8.438 7.105 1 91.44 103 GLY B O 1
ATOM 2128 N N . GLU B 1 104 ? 16.953 -8.133 8.602 1 93.25 104 GLU B N 1
ATOM 2129 C CA . GLU B 1 104 ? 16.844 -6.676 8.547 1 93.25 104 GLU B CA 1
ATOM 2130 C C . GLU B 1 104 ? 17.859 -6.094 7.574 1 93.25 104 GLU B C 1
ATOM 2132 O O . GLU B 1 104 ? 19.062 -6.391 7.66 1 93.25 104 GLU B O 1
ATOM 2137 N N . HIS B 1 105 ? 17.406 -5.312 6.664 1 94 105 HIS B N 1
ATOM 2138 C CA . HIS B 1 105 ? 18.234 -4.555 5.719 1 94 105 HIS B CA 1
ATOM 2139 C C . HIS B 1 105 ? 18.188 -3.062 6.039 1 94 105 HIS B C 1
ATOM 2141 O O . HIS B 1 105 ? 17.188 -2.398 5.812 1 94 105 HIS B O 1
ATOM 2147 N N . TRP B 1 106 ? 19.297 -2.561 6.52 1 94.56 106 TRP B N 1
ATOM 2148 C CA . TRP B 1 106 ? 19.422 -1.153 6.891 1 94.56 106 TRP B CA 1
ATOM 2149 C C . TRP B 1 106 ? 20.062 -0.35 5.766 1 94.56 106 TRP B C 1
ATOM 2151 O O . TRP B 1 106 ? 21.203 -0.619 5.379 1 94.56 106 TRP B O 1
ATOM 2161 N N . LEU B 1 107 ? 19.312 0.652 5.277 1 94.56 107 LEU B N 1
ATOM 2162 C CA . LEU B 1 107 ? 19.75 1.358 4.078 1 94.56 107 LEU B CA 1
ATOM 2163 C C . LEU B 1 107 ? 19.703 2.869 4.285 1 94.56 107 LEU B C 1
ATOM 2165 O O . LEU B 1 107 ? 18.812 3.371 4.977 1 94.56 107 LEU B O 1
ATOM 2169 N N . LYS B 1 108 ? 20.562 3.553 3.617 1 94.75 108 LYS B N 1
ATOM 2170 C CA . LYS B 1 108 ? 20.625 5.012 3.596 1 94.75 108 LYS B CA 1
ATOM 2171 C C . LYS B 1 108 ? 20.703 5.539 2.168 1 94.75 108 LYS B C 1
ATOM 2173 O O . LYS B 1 108 ? 21.375 4.941 1.318 1 94.75 108 LYS B O 1
ATOM 2178 N N . PRO B 1 109 ? 19.969 6.719 1.977 1 93.81 109 PRO B N 1
ATOM 2179 C CA . PRO B 1 109 ? 20.172 7.32 0.656 1 93.81 109 PRO B CA 1
ATOM 2180 C C . PRO B 1 109 ? 21.594 7.797 0.425 1 93.81 109 PRO B C 1
ATOM 2182 O O . PRO B 1 109 ? 22.266 8.242 1.362 1 93.81 109 PRO B O 1
ATOM 2185 N N . ASN B 1 110 ? 21.969 7.73 -0.833 1 89.62 110 ASN B N 1
ATOM 2186 C CA . ASN B 1 110 ? 23.344 8.102 -1.159 1 89.62 110 ASN B CA 1
ATOM 2187 C C . ASN B 1 110 ? 23.547 9.617 -1.11 1 89.62 110 ASN B C 1
ATOM 2189 O O . ASN B 1 110 ? 24.578 10.094 -0.635 1 89.62 110 ASN B O 1
ATOM 2193 N N . ARG B 1 111 ? 22.578 10.367 -1.621 1 87.94 111 ARG B N 1
ATOM 2194 C CA . ARG B 1 111 ? 22.781 11.797 -1.807 1 87.94 111 ARG B CA 1
ATOM 2195 C C . ARG B 1 111 ? 21.922 12.602 -0.85 1 87.94 111 ARG B C 1
ATOM 2197 O O . ARG B 1 111 ? 22.391 13.539 -0.201 1 87.94 111 ARG B O 1
ATOM 2204 N N . LEU B 1 112 ? 20.719 12.211 -0.712 1 89.12 112 LEU B N 1
ATOM 2205 C CA . LEU B 1 112 ? 19.766 13.008 0.058 1 89.12 112 LEU B CA 1
ATOM 2206 C C . LEU B 1 112 ? 20.047 12.883 1.553 1 89.12 112 LEU B C 1
ATOM 2208 O O . LEU B 1 112 ? 20.031 11.781 2.105 1 89.12 112 LEU B O 1
ATOM 2212 N N . GLN B 1 113 ? 20.25 14.102 2.117 1 92.12 113 GLN B N 1
ATOM 2213 C CA . GLN B 1 113 ? 20.516 14.109 3.551 1 92.12 113 GLN B CA 1
ATOM 2214 C C . GLN B 1 113 ? 19.359 14.742 4.32 1 92.12 113 GLN B C 1
ATOM 2216 O O . GLN B 1 113 ? 19.25 14.578 5.535 1 92.12 113 GLN B O 1
ATOM 2221 N N . LYS B 1 114 ? 18.609 15.5 3.619 1 96.81 114 LYS B N 1
ATOM 2222 C CA . LYS B 1 114 ? 17.5 16.219 4.234 1 96.81 114 LYS B CA 1
ATOM 2223 C C . LYS B 1 114 ? 16.219 16.031 3.42 1 96.81 114 LYS B C 1
ATOM 2225 O O . LYS B 1 114 ? 16.234 16.156 2.195 1 96.81 114 LYS B O 1
ATOM 2230 N N . LEU B 1 115 ? 15.156 15.742 4.152 1 97 115 LEU B N 1
ATOM 2231 C CA . LEU B 1 115 ? 13.836 15.648 3.539 1 97 115 LEU B CA 1
ATOM 2232 C C . LEU B 1 115 ? 12.945 16.812 3.994 1 97 115 LEU B C 1
ATOM 2234 O O . LEU B 1 115 ? 12.5 16.828 5.141 1 97 115 LEU B O 1
ATOM 2238 N N . GLU B 1 116 ? 12.664 17.734 3.098 1 97.44 116 GLU B N 1
ATOM 2239 C CA . GLU B 1 116 ? 11.883 18.922 3.422 1 97.44 116 GLU B CA 1
ATOM 2240 C C . GLU B 1 116 ? 10.406 18.578 3.584 1 97.44 116 GLU B C 1
ATOM 2242 O O . GLU B 1 116 ? 9.93 17.594 3.021 1 97.44 116 GLU B O 1
ATOM 2247 N N . PRO B 1 117 ? 9.742 19.406 4.422 1 96.31 117 PRO B N 1
ATOM 2248 C CA . PRO B 1 117 ? 8.297 19.203 4.516 1 96.31 117 PRO B CA 1
ATOM 2249 C C . PRO B 1 117 ? 7.621 19.109 3.146 1 96.31 117 PRO B C 1
ATOM 2251 O O . PRO B 1 117 ? 7.906 19.906 2.258 1 96.31 117 PRO B O 1
ATOM 2254 N N . GLY B 1 118 ? 6.766 18.062 2.947 1 94.69 118 GLY B N 1
ATOM 2255 C CA . GLY B 1 118 ? 6.023 17.891 1.709 1 94.69 118 GLY B CA 1
ATOM 2256 C C . GLY B 1 118 ? 6.773 17.094 0.661 1 94.69 118 GLY B C 1
ATOM 2257 O O . GLY B 1 118 ? 6.188 16.656 -0.333 1 94.69 118 GLY B O 1
ATOM 2258 N N . GLU B 1 119 ? 8.047 16.844 0.854 1 95.75 119 GLU B N 1
ATOM 2259 C CA . GLU B 1 119 ? 8.867 16.141 -0.129 1 95.75 119 GLU B CA 1
ATOM 2260 C C . GLU B 1 119 ? 8.781 14.625 0.05 1 95.75 119 GLU B C 1
ATOM 2262 O O . GLU B 1 119 ? 8.484 14.141 1.144 1 95.75 119 GLU B O 1
ATOM 2267 N N . ASN B 1 120 ? 9.062 13.953 -1.066 1 96.12 120 ASN B N 1
ATOM 2268 C CA . ASN B 1 120 ? 9.094 12.5 -1.062 1 96.12 120 ASN B CA 1
ATOM 2269 C C . ASN B 1 120 ? 10.523 11.969 -1.207 1 96.12 120 ASN B C 1
ATOM 2271 O O . ASN B 1 120 ? 11.359 12.594 -1.859 1 96.12 120 ASN B O 1
ATOM 2275 N N . LEU B 1 121 ? 10.797 10.938 -0.552 1 95.88 121 LEU B N 1
ATOM 2276 C CA . LEU B 1 121 ? 11.977 10.094 -0.73 1 95.88 121 LEU B CA 1
ATOM 2277 C C . LEU B 1 121 ? 11.57 8.664 -1.088 1 95.88 121 LEU B C 1
ATOM 2279 O O . LEU B 1 121 ? 10.648 8.109 -0.495 1 95.88 121 LEU B O 1
ATOM 2283 N N . THR B 1 122 ? 12.258 8.086 -2.088 1 95.25 122 THR B N 1
ATOM 2284 C CA . THR B 1 122 ? 11.812 6.789 -2.588 1 95.25 122 THR B CA 1
ATOM 2285 C C . THR B 1 122 ? 12.977 5.805 -2.645 1 95.25 122 THR B C 1
ATOM 2287 O O . THR B 1 122 ? 14.086 6.164 -3.059 1 95.25 122 THR B O 1
ATOM 2290 N N . PHE B 1 123 ? 12.727 4.598 -2.236 1 94.5 123 PHE B N 1
ATOM 2291 C CA . PHE B 1 123 ? 13.602 3.457 -2.473 1 94.5 123 PHE B CA 1
ATOM 2292 C C . PHE B 1 123 ? 12.969 2.48 -3.455 1 94.5 123 PHE B C 1
ATOM 2294 O O . PHE B 1 123 ? 11.953 1.851 -3.143 1 94.5 123 PHE B O 1
ATOM 2301 N N . GLU B 1 124 ? 13.57 2.408 -4.586 1 93.25 124 GLU B N 1
ATOM 2302 C CA . GLU B 1 124 ? 13.102 1.406 -5.543 1 93.25 124 GLU B CA 1
ATOM 2303 C C . GLU B 1 124 ? 13.57 0.008 -5.145 1 93.25 124 GLU B C 1
ATOM 2305 O O . GLU B 1 124 ? 14.766 -0.22 -4.945 1 93.25 124 GLU B O 1
ATOM 2310 N N . ASN B 1 125 ? 12.594 -0.899 -4.996 1 92.12 125 ASN B N 1
ATOM 2311 C CA . ASN B 1 125 ? 12.953 -2.23 -4.523 1 92.12 125 ASN B CA 1
ATOM 2312 C C . ASN B 1 125 ? 12.484 -3.316 -5.484 1 92.12 125 ASN B C 1
ATOM 2314 O O . ASN B 1 125 ? 11.516 -3.121 -6.219 1 92.12 125 ASN B O 1
ATOM 2318 N N . GLU B 1 126 ? 13.219 -4.379 -5.449 1 93.12 126 GLU B N 1
ATOM 2319 C CA . GLU B 1 126 ? 12.867 -5.625 -6.121 1 93.12 126 GLU B CA 1
ATOM 2320 C C . GLU B 1 126 ? 13.07 -6.824 -5.199 1 93.12 126 GLU B C 1
ATOM 2322 O O . GLU B 1 126 ? 14.133 -6.965 -4.582 1 93.12 126 GLU B O 1
ATOM 2327 N N . LEU B 1 127 ? 12.016 -7.633 -5.176 1 92.19 127 LEU B N 1
ATOM 2328 C CA . LEU B 1 127 ? 12.102 -8.867 -4.395 1 92.19 127 LEU B CA 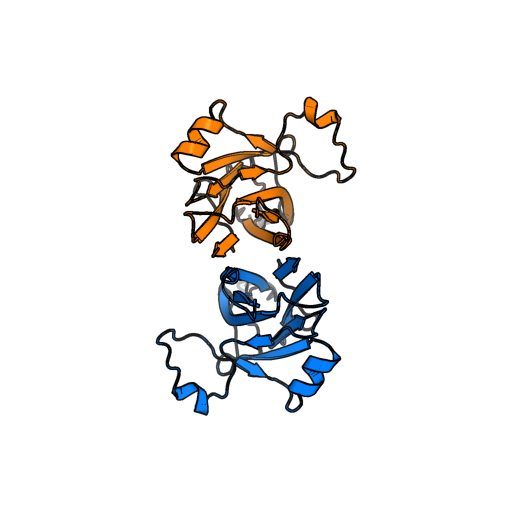1
ATOM 2329 C C . LEU B 1 127 ? 11.93 -10.086 -5.289 1 92.19 127 LEU B C 1
ATOM 2331 O O . LEU B 1 127 ? 11.086 -10.094 -6.184 1 92.19 127 LEU B O 1
ATOM 2335 N N . ARG B 1 128 ? 12.719 -11.008 -5.031 1 89.56 128 ARG B N 1
ATOM 2336 C CA . ARG B 1 128 ? 12.594 -12.312 -5.68 1 89.56 128 ARG B CA 1
ATOM 2337 C C . ARG B 1 128 ? 12.352 -13.414 -4.656 1 89.56 128 ARG B C 1
ATOM 2339 O O . ARG B 1 128 ? 13.148 -13.586 -3.727 1 89.56 128 ARG B O 1
ATOM 2346 N N . ILE B 1 129 ? 11.281 -14.164 -4.91 1 88.94 129 ILE B N 1
ATOM 2347 C CA . ILE B 1 129 ? 10.836 -15.164 -3.945 1 88.94 129 ILE B CA 1
ATOM 2348 C C . ILE B 1 129 ? 10.695 -16.516 -4.637 1 88.94 129 ILE B C 1
ATOM 2350 O O . ILE B 1 129 ? 9.773 -16.719 -5.434 1 88.94 129 ILE B O 1
ATOM 2354 N N . PRO B 1 130 ? 11.523 -17.438 -4.387 1 83.56 130 PRO B N 1
ATOM 2355 C CA . PRO B 1 130 ? 11.367 -18.766 -4.973 1 83.56 130 PRO B CA 1
ATOM 2356 C C . PRO B 1 130 ? 10.086 -19.469 -4.516 1 83.56 130 PRO B C 1
ATOM 2358 O O . PRO B 1 130 ? 9.695 -19.344 -3.354 1 83.56 130 PRO B O 1
ATOM 2361 N N . THR B 1 131 ? 9.297 -20.078 -5.539 1 77.19 131 THR B N 1
ATOM 2362 C CA . THR B 1 131 ? 8.039 -20.734 -5.207 1 77.19 131 THR B CA 1
ATOM 2363 C C . THR B 1 131 ? 8.273 -22.188 -4.812 1 77.19 131 THR B C 1
ATOM 2365 O O . THR B 1 131 ? 7.332 -22.922 -4.492 1 77.19 131 THR B O 1
ATOM 2368 N N . THR B 1 132 ? 9.328 -22.703 -5.125 1 65.69 132 THR B N 1
ATOM 2369 C CA . THR B 1 132 ? 9.555 -24.125 -4.918 1 65.69 132 THR B CA 1
ATOM 2370 C C . THR B 1 132 ? 9.055 -24.562 -3.543 1 65.69 132 THR B C 1
ATOM 2372 O O . THR B 1 132 ? 7.941 -25.062 -3.41 1 65.69 132 THR B O 1
ATOM 2375 N N . LYS B 1 133 ? 9.922 -25.031 -2.688 1 56.97 133 LYS B N 1
ATOM 2376 C CA . LYS B 1 133 ? 9.773 -26.094 -1.688 1 56.97 133 LYS B CA 1
ATOM 2377 C C . LYS B 1 133 ? 8.984 -25.594 -0.479 1 56.97 133 LYS B C 1
ATOM 2379 O O . LYS B 1 133 ? 7.93 -26.141 -0.156 1 56.97 133 LYS B O 1
ATOM 2384 N N . LYS B 1 134 ? 9.68 -24.953 0.602 1 55.34 134 LYS B N 1
ATOM 2385 C CA . LYS B 1 134 ? 9.367 -24.984 2.027 1 55.34 134 LYS B CA 1
ATOM 2386 C C . LYS B 1 134 ? 8.641 -23.719 2.455 1 55.34 134 LYS B C 1
ATOM 2388 O O . LYS B 1 134 ? 7.793 -23.75 3.35 1 55.34 134 LYS B O 1
ATOM 2393 N N . GLU B 1 135 ? 8.898 -22.516 1.765 1 57.75 135 GLU B N 1
ATOM 2394 C CA . GLU B 1 135 ? 8.359 -21.328 2.402 1 57.75 135 GLU B CA 1
ATOM 2395 C C . GLU B 1 135 ? 6.961 -21 1.892 1 57.75 135 GLU B C 1
ATOM 2397 O O . GLU B 1 135 ? 6.762 -20.812 0.691 1 57.75 135 GLU B O 1
ATOM 2402 N N . LYS B 1 136 ? 6.008 -20.969 2.859 1 75.38 136 LYS B N 1
ATOM 2403 C CA . LYS B 1 136 ? 4.594 -20.875 2.518 1 75.38 136 LYS B CA 1
ATOM 2404 C C . LYS B 1 136 ? 4.102 -19.438 2.641 1 75.38 136 LYS B C 1
ATOM 2406 O O . LYS B 1 136 ? 3.166 -19.031 1.944 1 75.38 136 LYS B O 1
ATOM 2411 N N . PHE B 1 137 ? 4.922 -18.562 3.385 1 87.5 137 PHE B N 1
ATOM 2412 C CA . PHE B 1 137 ? 4.422 -17.219 3.623 1 87.5 137 PHE B CA 1
ATOM 2413 C C . PHE B 1 137 ? 5.57 -16.234 3.758 1 87.5 137 PHE B C 1
ATOM 2415 O O . PHE B 1 137 ? 6.508 -16.453 4.527 1 87.5 137 PHE B O 1
ATOM 2422 N N . VAL B 1 138 ? 5.605 -15.219 2.953 1 90 138 VAL B N 1
ATOM 2423 C CA . VAL B 1 138 ? 6.633 -14.18 2.982 1 90 138 VAL B CA 1
ATOM 2424 C C . VAL B 1 138 ? 6.012 -12.859 3.416 1 90 138 VAL B C 1
ATOM 2426 O O . VAL B 1 138 ? 5.008 -12.422 2.854 1 90 138 VAL B O 1
ATOM 2429 N N . LEU B 1 139 ? 6.582 -12.281 4.414 1 94.19 139 LEU B N 1
ATOM 2430 C CA . LEU B 1 139 ? 6.164 -10.984 4.93 1 94.19 139 LEU B CA 1
ATOM 2431 C C . LEU B 1 139 ? 7.328 -10 4.93 1 94.19 139 LEU B C 1
ATOM 2433 O O . LEU B 1 139 ? 8.383 -10.281 5.508 1 94.19 139 LEU B O 1
ATOM 2437 N N . ILE B 1 140 ? 7.145 -8.883 4.285 1 95 140 ILE B N 1
ATOM 2438 C CA . ILE B 1 140 ? 8.141 -7.816 4.254 1 95 140 ILE B CA 1
ATOM 2439 C C . ILE B 1 140 ? 7.582 -6.566 4.926 1 95 140 ILE B C 1
ATOM 2441 O O . ILE B 1 140 ? 6.527 -6.059 4.531 1 95 140 ILE B O 1
ATOM 2445 N N . GLU B 1 141 ? 8.328 -6.086 5.867 1 97.06 141 GLU B N 1
ATOM 2446 C CA . GLU B 1 141 ? 7.977 -4.879 6.609 1 97.06 141 GLU B CA 1
ATOM 2447 C C . GLU B 1 141 ? 8.984 -3.764 6.359 1 97.06 141 GLU B C 1
ATOM 2449 O O . GLU B 1 141 ? 10.141 -4.031 6.008 1 97.06 141 GLU B O 1
ATOM 2454 N N . GLY B 1 142 ? 8.469 -2.555 6.492 1 97.62 142 GLY B N 1
ATOM 2455 C CA . GLY B 1 142 ? 9.328 -1.395 6.324 1 97.62 142 GLY B CA 1
ATOM 2456 C C . GLY B 1 142 ? 9.242 -0.417 7.48 1 97.62 142 GLY B C 1
ATOM 2457 O O . GLY B 1 142 ? 8.18 -0.249 8.078 1 97.62 142 GLY B O 1
ATOM 2458 N N . PHE B 1 143 ? 10.367 0.247 7.691 1 98 143 PHE B N 1
ATOM 2459 C CA . PHE B 1 143 ? 10.461 1.253 8.742 1 98 143 PHE B CA 1
ATOM 2460 C C . PHE B 1 143 ? 11.312 2.434 8.281 1 98 143 PHE B C 1
ATOM 2462 O O . PHE B 1 143 ? 12.289 2.254 7.555 1 98 143 PHE B O 1
ATOM 2469 N N . PHE B 1 144 ? 10.898 3.594 8.781 1 98.56 144 PHE B N 1
ATOM 2470 C CA . PHE B 1 144 ? 11.625 4.816 8.469 1 98.56 144 PHE B CA 1
ATOM 2471 C C . PHE B 1 144 ? 12.125 5.488 9.742 1 98.56 144 PHE B C 1
ATOM 2473 O O . PHE B 1 144 ? 11.414 5.531 10.75 1 98.56 144 PHE B O 1
ATOM 2480 N N . TYR B 1 145 ? 13.328 6.055 9.594 1 98.25 145 TYR B N 1
ATOM 2481 C CA . TYR B 1 145 ? 13.961 6.766 10.703 1 98.25 145 TYR B CA 1
ATOM 2482 C C . TYR B 1 145 ? 14.617 8.055 10.219 1 98.25 145 TYR B C 1
ATOM 2484 O O . TYR B 1 145 ? 15.016 8.156 9.055 1 98.25 145 TYR B O 1
ATOM 2492 N N . SER B 1 146 ? 14.734 8.945 11.141 1 98.06 146 SER B N 1
ATOM 2493 C CA . SER B 1 146 ? 15.508 10.172 10.984 1 98.06 146 SER B CA 1
ATOM 2494 C C . SER B 1 146 ? 15.961 10.719 12.336 1 98.06 146 SER B C 1
ATOM 2496 O O . SER B 1 146 ? 15.617 10.164 13.383 1 98.06 146 SER B O 1
ATOM 2498 N N . ASP B 1 147 ? 16.719 11.836 12.234 1 98 147 ASP B N 1
ATOM 2499 C CA . ASP B 1 147 ? 17.141 12.453 13.484 1 98 147 ASP B CA 1
ATOM 2500 C C . ASP B 1 147 ? 15.945 12.914 14.312 1 98 147 ASP B C 1
ATOM 2502 O O . ASP B 1 147 ? 15.984 12.883 15.539 1 98 147 ASP B O 1
ATOM 2506 N N . GLU B 1 148 ? 14.922 13.336 13.695 1 97.56 148 GLU B N 1
ATOM 2507 C CA . GLU B 1 148 ? 13.742 13.891 14.352 1 97.56 148 GLU B CA 1
ATOM 2508 C C . GLU B 1 148 ? 12.734 12.789 14.703 1 97.56 148 GLU B C 1
ATOM 2510 O O . GLU B 1 148 ? 11.852 13 15.531 1 97.56 148 GLU B O 1
ATOM 2515 N N . ILE B 1 149 ? 12.859 11.656 14.008 1 97.12 149 ILE B N 1
ATOM 2516 C CA . ILE B 1 149 ? 12 10.5 14.258 1 97.12 149 ILE B CA 1
ATOM 2517 C C . ILE B 1 149 ? 12.859 9.305 14.656 1 97.12 149 ILE B C 1
ATOM 2519 O O . ILE B 1 149 ? 13.047 8.375 13.867 1 97.12 149 ILE B O 1
ATOM 2523 N N . LYS B 1 150 ? 13.164 9.188 15.867 1 96.31 150 LYS B N 1
ATOM 2524 C CA . LYS B 1 150 ? 14.156 8.227 16.328 1 96.31 150 LYS B CA 1
ATOM 2525 C C . LYS B 1 150 ? 13.523 6.871 16.625 1 96.31 150 LYS B C 1
ATOM 2527 O O . LYS B 1 150 ? 14.172 5.832 16.484 1 96.31 150 LYS B O 1
ATOM 2532 N N . ASN B 1 151 ? 12.281 6.887 16.984 1 95.94 151 ASN B N 1
ATOM 2533 C CA . ASN B 1 151 ? 11.609 5.637 17.312 1 95.94 151 ASN B CA 1
ATOM 2534 C C . ASN B 1 151 ? 11.094 4.922 16.062 1 95.94 151 ASN B C 1
ATOM 2536 O O . ASN B 1 151 ? 10.555 3.818 16.156 1 95.94 151 ASN B O 1
ATOM 2540 N N . GLY B 1 152 ? 11.156 5.535 15.008 1 96.88 152 GLY B N 1
ATOM 2541 C CA . GLY B 1 152 ? 10.797 4.934 13.734 1 96.88 152 GLY B CA 1
ATOM 2542 C C . GLY B 1 152 ? 9.32 5.047 13.414 1 96.88 152 GLY B C 1
ATOM 2543 O O . GLY B 1 152 ? 8.5 5.254 14.312 1 96.88 152 GLY B O 1
ATOM 2544 N N . ILE B 1 153 ? 9.023 5.055 12.219 1 97.56 153 ILE B N 1
ATOM 2545 C CA . ILE B 1 153 ? 7.664 4.988 11.695 1 97.56 153 ILE B CA 1
ATOM 2546 C C . ILE B 1 153 ? 7.531 3.787 10.758 1 97.56 153 ILE B C 1
ATOM 2548 O O . ILE B 1 153 ? 8.328 3.621 9.836 1 97.56 153 ILE B O 1
ATOM 2552 N N . GLY B 1 154 ? 6.555 2.959 10.992 1 98.06 154 GLY B N 1
ATOM 2553 C CA . GLY B 1 154 ? 6.301 1.83 10.109 1 98.06 154 GLY B CA 1
ATOM 2554 C C . GLY B 1 154 ? 5.5 2.201 8.875 1 98.06 154 GLY B C 1
ATOM 2555 O O . GLY B 1 154 ? 4.777 3.201 8.875 1 98.06 154 GLY B O 1
ATOM 2556 N N . THR B 1 155 ? 5.746 1.388 7.863 1 98 155 THR B N 1
ATOM 2557 C CA . THR B 1 155 ? 4.957 1.586 6.652 1 98 155 THR B CA 1
ATOM 2558 C C . THR B 1 155 ? 3.473 1.384 6.938 1 98 155 THR B C 1
ATOM 2560 O O . THR B 1 155 ? 3.102 0.571 7.789 1 98 155 THR B O 1
ATOM 2563 N N . LEU B 1 156 ? 2.646 2.07 6.152 1 96.81 156 LEU B N 1
ATOM 2564 C CA . LEU B 1 156 ? 1.196 1.949 6.258 1 96.81 156 LEU B CA 1
ATOM 2565 C C . LEU B 1 156 ? 0.733 0.565 5.812 1 96.81 156 LEU B C 1
ATOM 2567 O O . LEU B 1 156 ? -0.319 0.09 6.246 1 96.81 156 LEU B O 1
ATOM 2571 N N . ASN B 1 157 ? 1.455 -0.046 4.898 1 96.38 157 ASN B N 1
ATOM 2572 C CA . ASN B 1 157 ? 1.182 -1.396 4.414 1 96.38 157 ASN B CA 1
ATOM 2573 C C . ASN B 1 157 ? 2.459 -2.225 4.312 1 96.38 157 ASN B C 1
ATOM 2575 O O . ASN B 1 157 ? 3.562 -1.686 4.41 1 96.38 157 ASN B O 1
ATOM 2579 N N . ASN B 1 158 ? 2.24 -3.537 4.273 1 97.31 158 ASN B N 1
ATOM 2580 C CA . ASN B 1 158 ? 3.338 -4.48 4.102 1 97.31 158 ASN B CA 1
ATOM 2581 C C . ASN B 1 158 ? 3.232 -5.23 2.777 1 97.31 158 ASN B C 1
ATOM 2583 O O . ASN B 1 158 ? 2.221 -5.133 2.082 1 97.31 158 ASN B O 1
ATOM 2587 N N . ILE B 1 159 ? 4.262 -5.824 2.424 1 96.31 159 ILE B N 1
ATOM 2588 C CA . ILE B 1 159 ? 4.219 -6.789 1.331 1 96.31 159 ILE B CA 1
ATOM 2589 C C . ILE B 1 159 ? 4.027 -8.195 1.894 1 96.31 159 ILE B C 1
ATOM 2591 O O . ILE B 1 159 ? 4.863 -8.688 2.66 1 96.31 159 ILE B O 1
ATOM 2595 N N . SER B 1 160 ? 2.959 -8.805 1.485 1 94.94 160 SER B N 1
ATOM 2596 C CA . SER B 1 160 ? 2.602 -10.117 2.006 1 94.94 160 SER B CA 1
ATOM 2597 C C . SER B 1 160 ? 2.232 -11.078 0.878 1 94.94 160 SER B C 1
ATOM 2599 O O . SER B 1 160 ? 1.305 -10.812 0.11 1 94.94 160 SER B O 1
ATOM 2601 N N . ILE B 1 161 ? 2.926 -12.219 0.805 1 91.88 161 ILE B N 1
ATOM 2602 C CA . ILE B 1 161 ? 2.697 -13.195 -0.255 1 91.88 161 ILE B CA 1
ATOM 2603 C C . ILE B 1 161 ? 2.627 -14.594 0.343 1 91.88 161 ILE B C 1
ATOM 2605 O O . ILE B 1 161 ? 3.547 -15.031 1.04 1 91.88 161 ILE B O 1
ATOM 2609 N N . ASN B 1 162 ? 1.528 -15.227 0.028 1 89.12 162 ASN B N 1
ATOM 2610 C CA . ASN B 1 162 ? 1.389 -16.641 0.355 1 89.12 162 ASN B CA 1
ATOM 2611 C C . ASN B 1 162 ? 1.642 -17.531 -0.863 1 89.12 162 ASN B C 1
ATOM 2613 O O . ASN B 1 162 ? 0.947 -17.406 -1.874 1 89.12 162 ASN B O 1
ATOM 2617 N N . LEU B 1 163 ? 2.543 -18.406 -0.764 1 82.94 163 LEU B N 1
ATOM 2618 C CA . LEU B 1 163 ? 3.012 -19.203 -1.898 1 82.94 163 LEU B CA 1
ATOM 2619 C C . LEU B 1 163 ? 2.354 -20.578 -1.913 1 82.94 163 LEU B C 1
ATOM 2621 O O . LEU B 1 163 ? 2.006 -21.109 -0.859 1 82.94 163 LEU B O 1
#

Organism: NCBI:txid1637975

Radius of gyration: 21.97 Å; Cα contacts (8 Å, |Δi|>4): 782; chains: 2;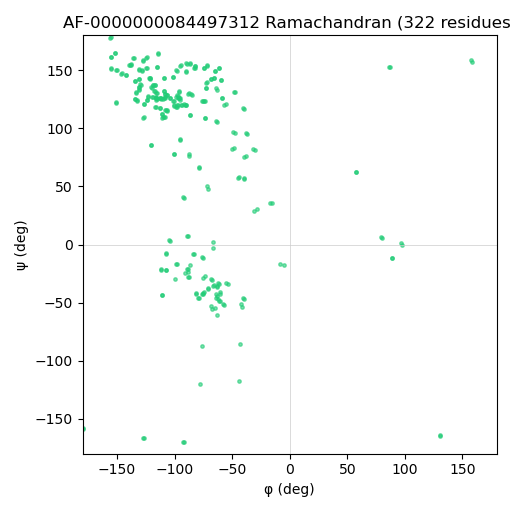 bounding box: 61×72×44 Å

Foldseek 3Di:
DPPPVPPPWDWDKAKAWDWDWDWADPPDPWTKIKIWTKIKIATATQDKFFFKKKKKAKDCPVAKDKDFLEDDPVVSVPCVVVPPAWHKYFDDPPQVVVCVVGVITMIGTDPDGIHHHGGMHMTIMMMIGTPPDDDFKIKMWMWMDGPNRHVIDTHPDIDIDGD/DPPPVPPPWDWDKAKAKDWDWDWADPPDPFTKIKIWTKIKIATATQDKFFFKKKKKAKDCPVAKDKDFLEDDPVVVVPCVVVPPAWHKYFDDPPQVVVCVVGVITMIGTDPDGIHHHGGMHMTTMMMIGTPDDDDFKIKMWMWMDGPNRHVIDTHPDIDIDGD

Solvent-accessible surface area (backbone atoms only — not comparable to full-atom values): 17435 Å² total; per-residue (Å²): 134,83,79,69,79,74,72,76,72,38,73,44,67,48,34,33,56,35,50,32,40,34,50,47,60,85,86,46,88,82,34,38,37,36,37,44,35,34,42,40,36,33,26,71,23,68,31,68,36,37,57,48,34,37,36,41,34,31,73,53,42,80,67,51,44,83,50,52,49,64,47,54,78,74,68,45,56,71,69,59,53,86,64,89,62,63,39,22,36,65,71,51,90,62,40,68,61,46,24,72,73,69,18,41,42,47,35,27,53,70,77,64,46,65,42,45,52,73,36,74,50,60,44,46,34,30,35,41,34,62,57,74,73,89,69,49,59,41,46,38,41,42,34,36,36,24,73,70,38,75,84,50,45,62,35,77,29,52,50,35,41,33,86,133,82,78,70,77,74,71,76,74,37,74,45,68,49,34,34,56,34,50,33,39,34,51,48,59,85,87,46,88,81,35,36,35,37,38,44,34,34,42,40,37,32,25,70,24,68,33,67,36,36,58,48,33,38,35,42,34,32,72,51,42,80,69,51,45,85,49,52,48,62,49,54,79,73,69,45,58,70,71,59,54,85,63,89,64,64,39,21,36,66,68,51,90,62,38,68,61,46,23,71,73,69,18,42,43,47,36,28,52,70,77,63,49,66,41,45,50,74,36,75,48,59,44,48,34,30,36,40,34,63,58,71,89,82,74,50,60,42,46,37,42,43,36,38,34,23,74,70,39,74,87,50,46,61,34,77,28,53,51,35,41,33,84

Secondary structure (DSSP, 8-state):
------------EEEEEEEEEEPPPTT-SS-EEEEEEEEEEEE-SSSPEES-EEEEEESS-TT-EEEESBS-TTGGGS---SS-PPPEEESSTTHHHHHHHH-EEEEEESS--EE-TT-EEEEEEEEEEE-SSS--EEEEEEEEE-SS-TT-EE-SS-EEEE-/------------EEEEEEEEEEPPPTT-SS-EEEEEEEEEEEE-SSSPEES-EEEEEESS-TT-EEEESB--TTGGGS---SS-PPPEEESSTTHHHHHHHH-EEEEEESS--EE-TT-EEEEEEEEEEE-SSS--EEEEEEEEE-SS-TT-EE-SS-EEEE-

Sequence (326 aa):
MFWKKNAKETADACVWFSYAVMLPDIDEDDKEVTVIGNMIIKNTGTSILNNPMICIRIKSPENVRLGGKIGSVTHTALMIDGTNSEAWHYFHENWKEQAEKTGEHWLKPNRLQKLEPGENLTFENELRIPTTKKEKFVLIEGFFYSDEIKNGIGTLNNISINLMFWKKNAKETADACVWFSYAVMLPDIDEDDKEVTVIGNMIIKNTGTSILNNPMICIRIKSPENVRLGGKIGSVTHTALMIDGTNSEAWHYFHENWKEQAEKTGEHWLKPNRLQKLEPGENLTFENELRIPTTKKEKFVLIEGFFYSDEIKNGIGTLNNISINL